Protein AF-A0A2H3CN77-F1 (afdb_monomer_lite)

Structure (mmCIF, N/CA/C/O backbone):
data_AF-A0A2H3CN77-F1
#
_entry.id   AF-A0A2H3CN77-F1
#
loop_
_atom_site.group_PDB
_atom_site.id
_atom_site.type_symbol
_atom_site.label_atom_id
_atom_site.label_alt_id
_atom_site.label_comp_id
_atom_site.label_asym_id
_atom_site.label_entity_id
_atom_site.label_seq_id
_atom_site.pdbx_PDB_ins_code
_atom_site.Cartn_x
_atom_site.Cartn_y
_atom_site.Cartn_z
_atom_site.occupancy
_atom_site.B_iso_or_equiv
_atom_site.auth_seq_id
_atom_site.auth_comp_id
_atom_site.auth_asym_id
_atom_site.auth_atom_id
_atom_site.pdbx_PDB_model_num
ATOM 1 N N . MET A 1 1 ? -12.488 -31.006 -15.885 1.00 30.25 1 MET A N 1
ATOM 2 C CA . MET A 1 1 ? -13.637 -30.814 -16.801 1.00 30.25 1 MET A CA 1
ATOM 3 C C . MET A 1 1 ? -14.492 -29.602 -16.421 1.00 30.25 1 MET A C 1
ATOM 5 O O . MET A 1 1 ? -14.769 -28.796 -17.295 1.00 30.25 1 MET A O 1
ATOM 9 N N . LEU A 1 2 ? -14.807 -29.398 -15.132 1.00 27.78 2 LEU A N 1
ATOM 10 C CA . LEU A 1 2 ? -15.511 -28.201 -14.625 1.00 27.78 2 LEU A CA 1
ATOM 11 C C . LEU A 1 2 ? -14.807 -26.864 -14.949 1.00 27.78 2 LEU A C 1
ATOM 13 O O . LEU A 1 2 ? -15.471 -25.920 -15.350 1.00 27.78 2 LEU A O 1
ATOM 17 N N . TYR A 1 3 ? -13.470 -26.810 -14.907 1.00 30.22 3 TYR A N 1
ATOM 18 C CA . TYR A 1 3 ? -12.690 -25.618 -15.289 1.00 30.22 3 TYR A CA 1
ATOM 19 C C . TYR A 1 3 ? -12.785 -25.233 -16.781 1.00 30.22 3 TYR A C 1
ATOM 21 O O . TYR A 1 3 ? -12.605 -24.068 -17.120 1.00 30.22 3 TYR A O 1
ATOM 29 N N . PHE A 1 4 ? -13.077 -26.186 -17.676 1.00 28.88 4 PHE A N 1
ATOM 30 C CA . PHE A 1 4 ? -13.097 -25.953 -19.129 1.00 28.88 4 PHE A CA 1
ATOM 31 C C . PHE A 1 4 ? -14.463 -25.445 -19.617 1.00 28.88 4 PHE A C 1
ATOM 33 O O . PHE A 1 4 ? -14.523 -24.573 -20.478 1.00 28.88 4 PHE A O 1
ATOM 40 N N . LEU A 1 5 ? -15.555 -25.914 -19.001 1.00 32.19 5 LEU A N 1
ATOM 41 C CA . LEU A 1 5 ? -16.904 -25.374 -19.228 1.00 32.19 5 LEU A CA 1
ATOM 42 C C . LEU A 1 5 ? -17.066 -23.959 -18.630 1.00 32.19 5 LEU A C 1
ATOM 44 O O . LEU A 1 5 ? -17.864 -23.168 -19.124 1.00 32.19 5 LEU A O 1
ATOM 48 N N . TRP A 1 6 ? -16.255 -23.609 -17.622 1.00 36.69 6 TRP A N 1
ATOM 49 C CA . TRP A 1 6 ? -16.256 -22.292 -16.969 1.00 36.69 6 TRP A CA 1
ATOM 50 C C . TRP A 1 6 ? -15.678 -21.174 -17.854 1.00 36.69 6 TRP A C 1
ATOM 52 O O . TRP A 1 6 ? -16.231 -20.078 -17.913 1.00 36.69 6 TRP A O 1
ATOM 62 N N . ALA A 1 7 ? -14.618 -21.465 -18.617 1.00 34.28 7 ALA A N 1
ATOM 63 C CA . ALA A 1 7 ? -14.040 -20.514 -19.570 1.00 34.28 7 ALA A CA 1
ATOM 64 C C . ALA A 1 7 ? -14.994 -20.202 -20.741 1.00 34.28 7 ALA A C 1
ATOM 66 O O . ALA A 1 7 ? -14.986 -19.094 -21.269 1.00 34.28 7 ALA A O 1
ATOM 67 N N . GLN A 1 8 ? -15.848 -21.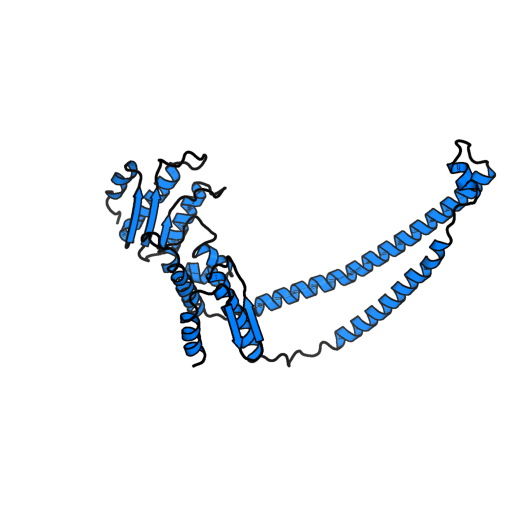157 -21.123 1.00 29.39 8 GLN A N 1
ATOM 68 C CA . GLN A 1 8 ? -16.763 -21.012 -22.257 1.00 29.39 8 GLN A CA 1
ATOM 69 C C . GLN A 1 8 ? -18.029 -20.207 -21.907 1.00 29.39 8 GLN A C 1
ATOM 71 O O . GLN A 1 8 ? -18.540 -19.485 -22.758 1.00 29.39 8 GLN A O 1
ATOM 76 N N . ALA A 1 9 ? -18.492 -20.256 -20.651 1.00 33.75 9 ALA A N 1
ATOM 77 C CA . ALA A 1 9 ? -19.644 -19.473 -20.191 1.00 33.75 9 ALA A CA 1
ATOM 78 C C . ALA A 1 9 ? -19.339 -17.962 -20.099 1.00 33.75 9 ALA A C 1
ATOM 80 O O . ALA A 1 9 ? -20.176 -17.144 -20.481 1.00 33.75 9 ALA A O 1
ATOM 81 N N . ILE A 1 10 ? -18.119 -17.588 -19.685 1.00 36.38 10 ILE A N 1
ATOM 82 C CA . ILE A 1 10 ? -17.679 -16.183 -19.572 1.00 36.38 10 ILE A CA 1
ATOM 83 C C . ILE A 1 10 ? -17.553 -15.504 -20.947 1.00 36.38 10 ILE A C 1
ATOM 85 O O . ILE A 1 10 ? -17.844 -14.318 -21.068 1.00 36.38 10 ILE A O 1
ATOM 89 N N . MET A 1 11 ? -17.215 -16.247 -22.007 1.00 34.25 11 MET A N 1
ATOM 90 C CA . MET A 1 11 ? -17.107 -15.694 -23.367 1.00 34.25 11 MET A CA 1
ATOM 91 C C . MET A 1 11 ? -18.457 -15.333 -24.016 1.00 34.25 11 MET A C 1
ATOM 93 O O . MET A 1 11 ? -18.464 -14.673 -25.051 1.00 34.25 11 MET A O 1
ATOM 97 N N . SER A 1 12 ? -19.594 -15.754 -23.444 1.00 32.03 12 SER A N 1
ATOM 98 C CA . SER A 1 12 ? -20.923 -15.583 -24.062 1.00 32.03 12 SER A CA 1
ATOM 99 C C . SER A 1 12 ? -21.754 -14.411 -23.521 1.00 32.03 12 SER A C 1
ATOM 101 O O . SER A 1 12 ? -22.795 -14.092 -24.087 1.00 32.03 12 SER A O 1
ATOM 103 N N . SER A 1 13 ? -21.302 -13.746 -22.453 1.00 35.72 13 SER A N 1
ATOM 104 C CA . SER A 1 13 ? -22.037 -12.657 -21.791 1.00 35.72 13 SER A CA 1
ATOM 105 C C . SER A 1 13 ? -21.434 -11.291 -22.123 1.00 35.72 13 SER A C 1
ATOM 107 O O . SER A 1 13 ? -20.991 -10.545 -21.249 1.00 35.72 13 SER A O 1
ATOM 109 N N . THR A 1 14 ? -21.411 -10.945 -23.403 1.00 40.53 14 THR A N 1
ATOM 110 C CA . THR A 1 14 ? -21.204 -9.567 -23.842 1.00 40.53 14 THR A CA 1
ATOM 111 C C . THR A 1 14 ? -22.538 -8.822 -23.728 1.00 40.53 14 THR A C 1
ATOM 113 O O . THR A 1 14 ? -23.548 -9.285 -24.244 1.00 40.53 14 THR A O 1
ATOM 116 N N . THR A 1 15 ? -22.537 -7.655 -23.070 1.00 37.28 15 THR A N 1
ATOM 117 C CA . THR A 1 15 ? -23.600 -6.613 -23.059 1.00 37.28 15 THR A CA 1
ATOM 118 C C . THR A 1 15 ? -24.676 -6.571 -21.958 1.00 37.28 15 THR A C 1
ATOM 120 O O . THR A 1 15 ? -25.652 -5.846 -22.124 1.00 37.28 15 THR A O 1
ATOM 123 N N . SER A 1 16 ? -24.509 -7.194 -20.784 1.00 35.53 16 SER A N 1
ATOM 124 C CA . SER A 1 16 ? -25.424 -6.919 -19.654 1.00 35.53 16 SER A CA 1
ATOM 125 C C . SER A 1 16 ? -24.706 -6.377 -18.418 1.00 35.53 16 SER A C 1
ATOM 127 O O . SER A 1 16 ? -23.763 -6.985 -17.924 1.00 35.53 16 SER A O 1
ATOM 129 N N . SER A 1 17 ? -25.207 -5.263 -17.873 1.00 37.53 17 SER A N 1
ATOM 130 C CA . SER A 1 17 ? -24.843 -4.656 -16.577 1.00 37.53 17 SER A CA 1
ATOM 131 C C . SER A 1 17 ? -25.278 -5.497 -15.361 1.00 37.53 17 SER A C 1
ATOM 133 O O . SER A 1 17 ? -25.399 -5.002 -14.236 1.00 37.53 17 SER A O 1
ATOM 135 N N . GLN A 1 18 ? -25.543 -6.783 -15.587 1.00 38.69 18 GLN A N 1
ATOM 136 C CA . GLN A 1 18 ? -26.092 -7.712 -14.620 1.00 38.69 18 GLN A CA 1
ATOM 137 C C . GLN A 1 18 ? -25.414 -9.073 -14.795 1.00 38.69 18 GLN A C 1
ATOM 139 O O . GLN A 1 18 ? -25.688 -9.807 -15.743 1.00 38.69 18 GLN A O 1
ATOM 144 N N . PHE A 1 19 ? -24.532 -9.424 -13.859 1.00 42.19 19 PHE A N 1
ATOM 145 C CA . PHE A 1 19 ? -23.904 -10.742 -13.838 1.00 42.19 19 PHE A CA 1
ATOM 146 C C . PHE A 1 19 ? -24.713 -11.666 -12.929 1.00 42.19 19 PHE A C 1
ATOM 148 O O . PHE A 1 19 ? -24.911 -11.377 -11.744 1.00 42.19 19 PHE A O 1
ATOM 155 N N . ARG A 1 20 ? -25.215 -12.767 -13.500 1.00 39.47 20 ARG A N 1
ATOM 156 C CA . ARG A 1 20 ? -25.999 -13.781 -12.790 1.00 39.47 20 ARG A CA 1
ATOM 157 C C . ARG A 1 20 ? -25.221 -15.091 -12.774 1.00 39.47 20 ARG A C 1
ATOM 159 O O . ARG A 1 20 ? -25.010 -15.695 -13.822 1.00 39.47 20 ARG A O 1
ATOM 166 N N . PHE A 1 21 ? -24.839 -15.545 -11.584 1.00 43.16 21 PHE A N 1
ATOM 167 C CA . PHE A 1 21 ? -24.167 -16.830 -11.394 1.00 43.16 21 PHE A CA 1
ATOM 168 C C . PHE A 1 21 ? -25.077 -17.767 -10.600 1.00 43.16 21 PHE A C 1
ATOM 170 O O . PHE A 1 21 ? -25.590 -17.387 -9.547 1.00 43.16 21 PHE A O 1
ATOM 177 N N . THR A 1 22 ? -25.295 -18.976 -11.120 1.00 35.53 22 THR A N 1
ATOM 178 C CA . THR A 1 22 ? -26.099 -20.016 -10.462 1.00 35.53 22 THR A CA 1
ATOM 179 C C . THR A 1 22 ? -25.285 -21.298 -10.355 1.00 35.53 22 THR A C 1
ATOM 181 O O . THR A 1 22 ? -24.862 -21.858 -11.364 1.00 35.53 22 THR A O 1
ATOM 184 N N . THR A 1 23 ? -25.063 -21.762 -9.126 1.00 33.06 23 THR A N 1
ATOM 185 C CA . THR A 1 23 ? -24.519 -23.097 -8.835 1.00 33.06 23 THR A CA 1
ATOM 186 C C . THR A 1 23 ? -25.155 -23.614 -7.548 1.00 33.06 23 THR A C 1
ATOM 188 O O . THR A 1 23 ? -25.146 -22.905 -6.545 1.00 33.06 23 THR A O 1
ATOM 191 N N . GLU A 1 24 ? -25.719 -24.825 -7.596 1.00 34.25 24 GLU A N 1
ATOM 192 C CA . GLU A 1 24 ? -26.198 -25.607 -6.437 1.00 34.25 24 GLU A CA 1
ATOM 193 C C . GLU A 1 24 ? -26.932 -24.793 -5.352 1.00 34.25 24 GLU A C 1
ATOM 195 O O . GLU A 1 24 ? -26.555 -24.773 -4.185 1.00 34.25 24 GLU A O 1
ATOM 200 N N . GLY A 1 25 ? -28.006 -24.100 -5.743 1.00 33.88 25 GLY A N 1
ATOM 201 C CA . GLY A 1 25 ? -28.918 -23.444 -4.796 1.00 33.88 25 GLY A CA 1
ATOM 202 C C . GLY A 1 25 ? -28.492 -22.059 -4.300 1.00 33.88 25 GLY A C 1
ATOM 203 O O . GLY A 1 25 ? -29.260 -21.440 -3.567 1.00 33.88 25 GLY A O 1
ATOM 204 N N . PHE A 1 26 ? -27.341 -21.532 -4.730 1.00 30.91 26 PHE A N 1
ATOM 205 C CA . PHE A 1 26 ? -26.941 -20.148 -4.463 1.00 30.91 26 PHE A CA 1
ATOM 206 C C . PHE A 1 26 ? -27.001 -19.295 -5.736 1.00 30.91 26 PHE A C 1
ATOM 208 O O . PHE A 1 26 ? -26.394 -19.617 -6.760 1.00 30.91 26 PHE A O 1
ATOM 215 N N . GLU A 1 27 ? -27.746 -18.190 -5.655 1.00 36.22 27 GLU A N 1
ATOM 216 C CA . GLU A 1 27 ? -27.842 -17.167 -6.697 1.00 36.22 27 GLU A CA 1
ATOM 217 C C . GLU A 1 27 ? -27.115 -15.905 -6.216 1.00 36.22 27 GLU A C 1
ATOM 219 O O . GLU A 1 27 ? -27.549 -15.251 -5.267 1.00 36.22 27 GLU A O 1
ATOM 224 N N . LEU A 1 28 ? -26.003 -15.557 -6.870 1.00 36.53 28 LEU A N 1
ATOM 225 C CA . LEU A 1 28 ? -25.300 -14.299 -6.621 1.00 36.53 28 LEU A CA 1
ATOM 226 C C . LEU A 1 28 ? -25.602 -13.335 -7.774 1.00 36.53 28 LEU A C 1
ATOM 228 O O . LEU A 1 28 ? -25.250 -13.607 -8.927 1.00 36.53 28 LEU A O 1
ATOM 232 N N . ARG A 1 29 ? -26.258 -12.211 -7.464 1.00 38.34 29 ARG A N 1
ATOM 233 C CA . ARG A 1 29 ? -26.454 -11.093 -8.398 1.00 38.34 29 ARG A CA 1
ATOM 234 C C . ARG A 1 29 ? -25.537 -9.949 -8.012 1.00 38.34 29 ARG A C 1
ATOM 236 O O . ARG A 1 29 ? -25.673 -9.394 -6.925 1.00 38.34 29 ARG A O 1
ATOM 243 N N . ILE A 1 30 ? -24.646 -9.577 -8.922 1.00 39.62 30 ILE A N 1
ATOM 244 C CA . ILE A 1 30 ? -23.809 -8.387 -8.773 1.00 39.62 30 ILE A CA 1
ATOM 245 C C . ILE A 1 30 ? -24.327 -7.346 -9.765 1.00 39.62 30 ILE A C 1
ATOM 247 O O . ILE A 1 30 ? -24.301 -7.561 -10.977 1.00 39.62 30 ILE A O 1
ATOM 251 N N . HIS A 1 31 ? -24.834 -6.238 -9.229 1.00 36.03 31 HIS A N 1
ATOM 252 C CA . HIS A 1 31 ? -25.204 -5.050 -9.989 1.00 36.03 31 HIS A CA 1
ATOM 253 C C . HIS A 1 31 ? -24.069 -4.043 -9.886 1.00 36.03 31 HIS A C 1
ATOM 255 O O . HIS A 1 31 ? -23.713 -3.641 -8.780 1.00 36.03 31 HIS A O 1
ATOM 261 N N . SER A 1 32 ? -23.516 -3.617 -11.017 1.00 37.47 32 SER A N 1
ATOM 262 C CA . SER A 1 32 ? -22.584 -2.498 -11.016 1.00 37.47 32 SER A CA 1
ATOM 263 C C . SER A 1 32 ? -22.746 -1.632 -12.254 1.00 37.47 32 SER A C 1
ATOM 265 O O . SER A 1 32 ? -22.761 -2.130 -13.375 1.00 37.47 32 SER A O 1
ATOM 267 N N . HIS A 1 33 ? -22.847 -0.324 -12.021 1.00 35.41 33 HIS A N 1
ATOM 268 C CA . HIS A 1 33 ? -22.806 0.705 -13.056 1.00 35.41 33 HIS A CA 1
ATOM 269 C C . HIS A 1 33 ? -21.378 1.214 -13.330 1.00 35.41 33 HIS A C 1
ATOM 271 O O . HIS A 1 33 ? -21.201 2.019 -14.239 1.00 35.41 33 HIS A O 1
ATOM 277 N N . GLN A 1 34 ? -20.370 0.769 -12.562 1.00 37.28 34 GLN A N 1
ATOM 278 C CA . GLN A 1 34 ? -18.999 1.294 -12.631 1.00 37.28 34 GLN A CA 1
ATOM 279 C C . GLN A 1 34 ? -17.997 0.427 -11.839 1.00 37.28 34 GLN A C 1
ATOM 281 O O . GLN A 1 34 ? -17.247 0.918 -11.002 1.00 37.28 34 GLN A O 1
ATOM 286 N N . CYS A 1 35 ? -18.003 -0.894 -12.040 1.00 36.94 35 CYS A N 1
ATOM 287 C CA . CYS A 1 35 ? -16.984 -1.765 -11.454 1.00 36.94 35 CYS A CA 1
ATOM 288 C C . CYS A 1 35 ? -15.977 -2.149 -12.522 1.00 36.94 35 CYS A C 1
ATOM 290 O O . CYS A 1 35 ? -16.318 -2.770 -13.526 1.00 36.94 35 CYS A O 1
ATOM 292 N N . ASP A 1 36 ? -14.734 -1.799 -12.230 1.00 44.53 36 ASP A N 1
ATOM 293 C CA . ASP A 1 36 ? -13.541 -2.306 -12.872 1.00 44.53 36 ASP A CA 1
ATOM 294 C C . ASP A 1 36 ? -13.606 -3.845 -12.922 1.00 44.53 36 ASP A C 1
ATOM 296 O O . ASP A 1 36 ? -13.714 -4.518 -11.886 1.00 44.53 36 ASP A O 1
ATOM 300 N N . LEU A 1 37 ? -13.613 -4.407 -14.135 1.00 43.81 37 LEU A N 1
ATOM 301 C CA . LEU A 1 37 ? -13.737 -5.848 -14.403 1.00 43.81 37 LEU A CA 1
ATOM 302 C C . LEU A 1 37 ? -12.699 -6.665 -13.617 1.00 43.81 37 LEU A C 1
ATOM 304 O O . LEU A 1 37 ? -12.966 -7.802 -13.221 1.00 43.81 37 LEU A O 1
ATOM 308 N N . THR A 1 38 ? -11.559 -6.049 -13.311 1.00 41.72 38 THR A N 1
ATOM 309 C CA . THR A 1 38 ? -10.471 -6.582 -12.489 1.00 41.72 38 THR A CA 1
ATOM 310 C C . THR A 1 38 ? -10.915 -6.886 -11.057 1.00 41.72 38 THR A C 1
ATOM 312 O O . THR A 1 38 ? -10.607 -7.951 -10.515 1.00 41.72 38 THR A O 1
ATOM 315 N N . TYR A 1 39 ? -11.700 -5.992 -10.449 1.00 42.06 39 TYR A N 1
ATOM 316 C CA . TYR A 1 39 ? -12.209 -6.163 -9.089 1.00 42.06 39 TYR A CA 1
ATOM 317 C C . TYR A 1 39 ? -13.286 -7.248 -9.046 1.00 42.06 39 TYR A C 1
ATOM 319 O O . TYR A 1 39 ? -13.265 -8.108 -8.167 1.00 42.06 39 TYR A O 1
ATOM 327 N N . CYS A 1 40 ? -14.179 -7.276 -10.042 1.00 45.44 40 CYS A N 1
ATOM 328 C CA . CYS A 1 40 ? -15.177 -8.337 -10.176 1.00 45.44 40 CYS A CA 1
ATOM 329 C C . CYS A 1 40 ? -14.524 -9.709 -10.384 1.00 45.44 40 CYS A C 1
ATOM 331 O O . CYS A 1 40 ? -14.961 -10.686 -9.774 1.00 45.44 40 CYS A O 1
ATOM 333 N N . PHE A 1 41 ? -13.455 -9.792 -11.178 1.00 47.22 41 PHE A N 1
ATOM 334 C CA . PHE A 1 41 ? -12.712 -11.032 -11.400 1.00 47.22 41 PHE A CA 1
ATOM 335 C C . PHE A 1 41 ? -12.011 -11.517 -10.123 1.00 47.22 41 PHE A C 1
ATOM 337 O O . PHE A 1 41 ? -12.178 -12.673 -9.735 1.00 47.22 41 PHE A O 1
ATOM 344 N N . LEU A 1 42 ? -11.309 -10.630 -9.408 1.00 45.44 42 LEU A N 1
ATOM 345 C CA . LEU A 1 42 ? -10.650 -10.962 -8.140 1.00 45.44 42 LEU A CA 1
ATOM 346 C C . LEU A 1 42 ? -11.652 -11.391 -7.062 1.00 45.44 42 LEU A C 1
ATOM 348 O O . LEU A 1 42 ? -11.431 -12.402 -6.394 1.00 45.44 42 LEU A O 1
ATOM 352 N N . LEU A 1 43 ? -12.781 -10.687 -6.932 1.00 46.69 43 LEU A N 1
ATOM 353 C CA . LEU A 1 43 ? -13.835 -11.042 -5.978 1.00 46.69 43 LEU A CA 1
ATOM 354 C C . LEU A 1 43 ? -14.459 -12.405 -6.317 1.00 46.69 43 LEU A C 1
ATOM 356 O O . LEU A 1 43 ? -14.687 -13.222 -5.427 1.00 46.69 43 LEU A O 1
ATOM 360 N N . SER A 1 44 ? -14.667 -12.682 -7.607 1.00 49.41 44 SER A N 1
ATOM 361 C CA . SER A 1 44 ? -15.189 -13.966 -8.090 1.00 49.41 44 SER A CA 1
ATOM 362 C C . SER A 1 44 ? -14.213 -15.111 -7.809 1.00 49.41 44 SER A C 1
ATOM 364 O O . SER A 1 44 ? -14.616 -16.148 -7.281 1.00 49.41 44 SER A O 1
ATOM 366 N N . CYS A 1 45 ? -12.919 -14.914 -8.078 1.00 47.38 45 CYS A N 1
ATOM 367 C CA . CYS A 1 45 ? -11.867 -15.882 -7.764 1.00 47.38 45 CYS A CA 1
ATOM 368 C C . CYS A 1 45 ? -11.764 -16.154 -6.254 1.00 47.38 45 CYS A C 1
ATOM 370 O O . CYS A 1 45 ? -11.637 -17.309 -5.846 1.00 47.38 45 CYS A O 1
ATOM 372 N N . LEU A 1 46 ? -11.864 -15.116 -5.417 1.00 47.25 46 LEU A N 1
ATOM 373 C CA . LEU A 1 46 ? -11.818 -15.236 -3.956 1.00 47.25 46 LEU A CA 1
ATOM 374 C C . LEU A 1 46 ? -13.051 -15.956 -3.386 1.00 47.25 46 LEU A C 1
ATOM 376 O O . LEU A 1 46 ? -12.916 -16.788 -2.487 1.00 47.25 46 LEU A O 1
ATOM 380 N N . LEU A 1 47 ? -14.244 -15.699 -3.930 1.00 48.41 47 LEU A N 1
ATOM 381 C CA . LEU A 1 47 ? -15.483 -16.379 -3.530 1.00 48.41 47 LEU A CA 1
ATOM 382 C C . LEU A 1 47 ? -15.498 -17.859 -3.952 1.00 48.41 47 LEU A C 1
ATOM 384 O O . LEU A 1 47 ? -15.965 -18.714 -3.194 1.00 48.41 47 LEU A O 1
ATOM 388 N N . LEU A 1 48 ? -14.922 -18.187 -5.111 1.00 47.59 48 LEU A N 1
ATOM 389 C CA . LEU A 1 48 ? -14.735 -19.571 -5.563 1.00 47.59 48 LEU A CA 1
ATOM 390 C C . LEU A 1 48 ? -13.710 -20.337 -4.721 1.00 47.59 48 LEU A C 1
ATOM 392 O O . LEU A 1 48 ? -13.937 -21.501 -4.392 1.00 47.59 48 LEU A O 1
ATOM 396 N N . LEU A 1 49 ? -12.621 -19.683 -4.307 1.00 48.75 49 LEU A N 1
ATOM 397 C CA . LEU A 1 49 ? -11.648 -20.255 -3.367 1.00 48.75 49 LEU A CA 1
ATOM 398 C C . LEU A 1 49 ? -12.272 -20.512 -1.986 1.00 48.75 49 LEU A C 1
ATOM 400 O O . LEU A 1 49 ? -11.993 -21.532 -1.360 1.00 48.75 49 LEU A O 1
ATOM 404 N N . ARG A 1 50 ? -13.162 -19.624 -1.525 1.00 42.47 50 ARG A N 1
ATOM 405 C CA . ARG A 1 50 ? -13.877 -19.779 -0.248 1.00 42.47 50 ARG A CA 1
ATOM 406 C C . ARG A 1 50 ? -14.878 -20.940 -0.269 1.00 42.47 50 ARG A C 1
ATOM 408 O O . ARG A 1 50 ? -14.971 -21.682 0.706 1.00 42.47 50 ARG A O 1
ATOM 415 N N . THR A 1 51 ? -15.607 -21.117 -1.369 1.00 43.50 51 THR A N 1
ATOM 416 C CA . THR A 1 51 ? -16.609 -22.191 -1.518 1.00 43.50 51 THR A CA 1
ATOM 417 C C . THR A 1 51 ? -15.964 -23.562 -1.718 1.00 43.50 51 THR A C 1
ATOM 419 O O . THR A 1 51 ? -16.347 -24.512 -1.041 1.00 43.50 51 THR A O 1
ATOM 422 N N . THR A 1 52 ? -14.908 -23.665 -2.531 1.00 46.03 52 THR A N 1
ATOM 423 C CA . THR A 1 52 ? -14.129 -24.916 -2.650 1.00 46.03 52 THR A CA 1
ATOM 424 C C . THR A 1 52 ? -13.453 -25.318 -1.337 1.00 46.03 52 THR A C 1
ATOM 426 O O . THR A 1 52 ? -13.385 -26.509 -1.033 1.00 46.03 52 THR A O 1
ATOM 429 N N . TYR A 1 53 ? -13.020 -24.357 -0.514 1.00 42.16 53 TYR A N 1
ATOM 430 C CA . TYR A 1 53 ? -12.468 -24.642 0.813 1.00 42.16 53 TYR A CA 1
ATOM 431 C C . TYR A 1 53 ? -13.514 -25.214 1.785 1.00 42.16 53 TYR A C 1
ATOM 433 O O . TYR A 1 53 ? -13.231 -26.196 2.470 1.00 42.16 53 TYR A O 1
ATOM 441 N N . HIS A 1 54 ? -14.736 -24.668 1.794 1.00 40.69 54 HIS A N 1
ATOM 442 C CA . HIS A 1 54 ? -15.844 -25.200 2.601 1.00 40.69 54 HIS A CA 1
ATOM 443 C C . HIS A 1 54 ? -16.296 -26.603 2.164 1.00 40.69 54 HIS A C 1
ATOM 445 O O . HIS A 1 54 ? -16.712 -27.393 3.008 1.00 40.69 54 HIS A O 1
ATOM 451 N N . CYS A 1 55 ? -16.185 -26.938 0.874 1.00 42.69 55 CYS A N 1
ATOM 452 C CA . CYS A 1 55 ? -16.493 -28.280 0.370 1.00 42.69 55 CYS A CA 1
ATOM 453 C C . CYS A 1 55 ? -15.400 -29.318 0.685 1.00 42.69 55 CYS A C 1
ATOM 455 O O . CYS A 1 55 ? -15.708 -30.502 0.797 1.00 42.69 55 CYS A O 1
ATOM 457 N N . LEU A 1 56 ? -14.136 -28.899 0.826 1.00 38.47 56 LEU A N 1
ATOM 458 C CA . LEU A 1 56 ? -13.005 -29.797 1.105 1.00 38.47 56 LEU A CA 1
ATOM 459 C C . LEU A 1 56 ? -12.730 -29.993 2.606 1.00 38.47 56 LEU A C 1
ATOM 461 O O . LEU A 1 56 ? -12.110 -30.987 2.978 1.00 38.47 56 LEU A O 1
ATOM 465 N N . PHE A 1 57 ? -13.206 -29.087 3.467 1.00 38.97 57 PHE A N 1
ATOM 466 C CA . PHE A 1 57 ? -13.045 -29.159 4.922 1.00 38.97 57 PHE A CA 1
ATOM 467 C C . PHE A 1 57 ? -14.371 -28.832 5.638 1.00 38.97 57 PHE A C 1
ATOM 469 O O . PHE A 1 57 ? -14.622 -27.668 5.962 1.00 38.97 57 PHE A O 1
ATOM 476 N N . PRO A 1 58 ? -15.243 -29.828 5.894 1.00 37.88 58 PRO A N 1
ATOM 477 C CA . PRO A 1 58 ? -16.460 -29.613 6.670 1.00 37.88 58 PRO A CA 1
ATOM 478 C C . PRO A 1 58 ? -16.128 -29.229 8.128 1.00 37.88 58 PRO A C 1
ATOM 480 O O . PRO A 1 58 ? -15.124 -29.693 8.676 1.00 37.88 58 PRO A O 1
ATOM 483 N N . PRO A 1 59 ? -16.968 -28.411 8.791 1.00 38.59 59 PRO A N 1
ATOM 484 C CA . PRO A 1 59 ? -16.724 -27.869 10.129 1.00 38.59 59 PRO A CA 1
ATOM 485 C C . PRO A 1 59 ? -17.014 -28.902 11.234 1.00 38.59 59 PRO A C 1
ATOM 487 O O . PRO A 1 59 ? -17.751 -28.639 12.179 1.00 38.59 59 PRO A O 1
ATOM 490 N N . SER A 1 60 ? -16.453 -30.103 11.122 1.00 39.03 60 SER A N 1
ATOM 491 C CA . SER A 1 60 ? -16.591 -31.171 12.111 1.00 39.03 60 SER A CA 1
ATOM 492 C C . SER A 1 60 ? -15.211 -31.612 12.581 1.00 39.03 60 SER A C 1
ATOM 494 O O . SER A 1 60 ? -14.740 -32.667 12.176 1.00 39.03 60 SER A O 1
ATOM 496 N N . ASN A 1 61 ? -14.529 -30.759 13.352 1.00 39.91 61 ASN A N 1
ATOM 497 C CA . ASN A 1 61 ? -13.495 -31.133 14.330 1.00 39.91 61 ASN A CA 1
ATOM 498 C C . ASN A 1 61 ? -12.938 -29.867 15.004 1.00 39.91 61 ASN A C 1
ATOM 500 O O . ASN A 1 61 ? -11.798 -29.469 14.776 1.00 39.91 61 ASN A O 1
ATOM 504 N N . TYR A 1 62 ? -13.744 -29.232 15.856 1.00 40.31 62 TYR A N 1
ATOM 505 C CA . TYR A 1 62 ? -13.220 -28.341 16.893 1.00 40.31 62 TYR A CA 1
ATOM 506 C C . TYR A 1 62 ? -13.197 -29.119 18.217 1.00 40.31 62 TYR A C 1
ATOM 508 O O . TYR A 1 62 ? -14.256 -29.571 18.658 1.00 40.31 62 TYR A O 1
ATOM 516 N N . PRO A 1 63 ? -12.033 -29.318 18.859 1.00 35.03 63 PRO A N 1
ATOM 517 C CA . PRO A 1 63 ? -11.977 -29.974 20.154 1.00 35.03 63 PRO A CA 1
ATOM 518 C C . PRO A 1 63 ? -12.467 -29.031 21.269 1.00 35.03 63 PRO A C 1
ATOM 520 O O . PRO A 1 63 ? -11.941 -27.941 21.467 1.00 35.03 63 PRO A O 1
ATOM 523 N N . SER A 1 64 ? -13.477 -29.494 22.006 1.00 41.06 64 SER A N 1
ATOM 524 C CA . SER A 1 64 ? -13.688 -29.304 23.451 1.00 41.06 64 SER A CA 1
ATOM 525 C C . SER A 1 64 ? -13.476 -27.905 24.072 1.00 41.06 64 SER A C 1
ATOM 527 O O . SER A 1 64 ? -12.744 -27.775 25.051 1.00 41.06 64 SER A O 1
ATOM 529 N N . ILE A 1 65 ? -14.214 -26.876 23.635 1.00 41.22 65 ILE A N 1
ATOM 530 C CA . ILE A 1 65 ? -14.382 -25.601 24.383 1.00 41.22 65 ILE A CA 1
ATOM 531 C C . ILE A 1 65 ? -15.536 -25.724 25.407 1.00 41.22 65 ILE A C 1
ATOM 533 O O . ILE A 1 65 ? -16.406 -24.867 25.517 1.00 41.22 65 ILE A O 1
ATOM 537 N N . LEU A 1 66 ? -15.605 -26.832 26.150 1.00 37.50 66 LEU A N 1
ATOM 538 C CA . LEU A 1 66 ? -16.698 -27.077 27.111 1.00 37.50 66 LEU A CA 1
ATOM 539 C C . LEU A 1 66 ? -16.383 -26.561 28.524 1.00 37.50 66 LEU A C 1
ATOM 541 O O . LEU A 1 66 ? -17.295 -26.199 29.261 1.00 37.50 66 LEU A O 1
ATOM 545 N N . SER A 1 67 ? -15.102 -26.437 28.884 1.00 40.84 67 SER A N 1
ATOM 546 C CA . SER A 1 67 ? -14.688 -25.946 30.209 1.00 40.84 67 SER A CA 1
ATOM 547 C C . SER A 1 67 ? -14.798 -24.418 30.347 1.00 40.84 67 SER A C 1
ATOM 549 O O . SER A 1 67 ? -15.221 -23.922 31.389 1.00 40.84 67 SER A O 1
ATOM 551 N N . GLY A 1 68 ? -14.491 -23.659 29.287 1.00 42.09 68 GLY A N 1
ATOM 552 C CA . GLY A 1 68 ? -14.608 -22.195 29.298 1.00 42.09 68 GLY A CA 1
ATOM 553 C C . GLY A 1 68 ? -16.060 -21.704 29.286 1.00 42.09 68 GLY A C 1
ATOM 554 O O . GLY A 1 68 ? -16.391 -20.740 29.970 1.00 42.09 68 GLY A O 1
ATOM 555 N N . ALA A 1 69 ? -16.946 -22.404 28.571 1.00 46.94 69 ALA A N 1
ATOM 556 C CA . ALA A 1 69 ? -18.353 -22.026 28.437 1.00 46.94 69 ALA A CA 1
ATOM 557 C C . ALA A 1 69 ? -19.121 -22.081 29.771 1.00 46.94 69 ALA A C 1
ATOM 559 O O . ALA A 1 69 ? -19.927 -21.194 30.052 1.00 46.94 69 ALA A O 1
ATOM 560 N N . GLN A 1 70 ? -18.846 -23.074 30.626 1.00 43.88 70 GLN A N 1
ATOM 561 C CA . GLN A 1 70 ? -19.486 -23.182 31.945 1.00 43.88 70 GLN A CA 1
ATOM 562 C C . GLN A 1 70 ? -19.097 -22.023 32.875 1.00 43.88 70 GLN A C 1
ATOM 564 O O . GLN A 1 70 ? -19.969 -21.429 33.506 1.00 43.88 70 GLN A O 1
ATOM 569 N N . ASN A 1 71 ? -17.819 -21.634 32.889 1.00 47.34 71 ASN A N 1
ATOM 570 C CA . ASN A 1 71 ? -17.337 -20.516 33.706 1.00 47.34 71 ASN A CA 1
ATOM 571 C C . ASN A 1 71 ? -17.891 -19.165 33.227 1.00 47.34 71 ASN A C 1
ATOM 573 O O . ASN A 1 71 ? -18.276 -18.338 34.050 1.00 47.34 71 ASN A O 1
ATOM 577 N N . VAL A 1 72 ? -18.004 -18.961 31.909 1.00 54.84 72 VAL A N 1
ATOM 578 C CA . VAL A 1 72 ? -18.621 -17.752 31.332 1.00 54.84 72 VAL A CA 1
ATOM 579 C C . VAL A 1 72 ? -20.116 -17.679 31.661 1.00 54.84 72 VAL A C 1
ATOM 581 O O . VAL A 1 72 ? -20.620 -16.607 31.981 1.00 54.84 72 VAL A O 1
ATOM 584 N N . THR A 1 73 ? -20.820 -18.814 31.649 1.00 52.25 73 THR A N 1
ATOM 585 C CA . THR A 1 73 ? -22.263 -18.869 31.948 1.00 52.25 73 THR A CA 1
ATOM 586 C C . THR A 1 73 ? -22.551 -18.562 33.422 1.00 52.25 73 THR A C 1
ATOM 588 O O . THR A 1 73 ? -23.479 -17.815 33.726 1.00 52.25 73 THR A O 1
ATOM 591 N N . ILE A 1 74 ? -21.732 -19.085 34.343 1.00 53.69 74 ILE A N 1
ATOM 592 C CA . ILE A 1 74 ? -21.842 -18.793 35.782 1.00 53.69 74 ILE A CA 1
ATOM 593 C C . ILE A 1 74 ? -21.526 -17.317 36.055 1.00 53.69 74 ILE A C 1
ATOM 595 O O . ILE A 1 74 ? -22.278 -16.656 36.769 1.00 53.69 74 ILE A O 1
ATOM 599 N N . LEU A 1 75 ? -20.463 -16.776 35.451 1.00 56.91 75 LEU A N 1
ATOM 600 C CA . LEU A 1 75 ? -20.098 -15.366 35.603 1.00 56.91 75 LEU A CA 1
ATOM 601 C C . LEU A 1 75 ? -21.192 -14.435 35.051 1.00 56.91 75 LEU A C 1
ATOM 603 O O . LEU A 1 75 ? -21.552 -13.461 35.706 1.00 56.91 75 LEU A O 1
ATOM 607 N N . ALA A 1 76 ? -21.774 -14.767 33.894 1.00 60.06 76 ALA A N 1
ATOM 608 C CA . ALA A 1 76 ? -22.877 -14.013 33.300 1.00 60.06 76 ALA A CA 1
ATOM 609 C C . ALA A 1 76 ? -24.137 -14.032 34.181 1.00 60.06 76 ALA A C 1
ATOM 611 O O . ALA A 1 76 ? -24.803 -13.008 34.326 1.00 60.06 76 ALA A O 1
ATOM 612 N N . PHE A 1 77 ? -24.447 -15.170 34.808 1.00 62.78 77 PHE A N 1
ATOM 613 C CA . PHE A 1 77 ? -25.563 -15.280 35.747 1.00 62.78 77 PHE A CA 1
ATOM 614 C C . PHE A 1 77 ? -25.340 -14.424 37.003 1.00 62.78 77 PHE A C 1
ATOM 616 O O . PHE A 1 77 ? -26.229 -13.668 37.396 1.00 62.78 77 PHE A O 1
ATOM 623 N N . VAL A 1 78 ? -24.136 -14.470 37.584 1.00 62.72 78 VAL A N 1
ATOM 624 C CA . VAL A 1 78 ? -23.761 -13.635 38.740 1.00 62.72 78 VAL A CA 1
ATOM 625 C C . VAL A 1 78 ? -23.800 -12.145 38.385 1.00 62.72 78 VAL A C 1
ATOM 627 O O . VAL A 1 78 ? -24.328 -11.356 39.162 1.00 62.72 78 VAL A O 1
ATOM 630 N N . MET A 1 79 ? -23.325 -11.759 37.196 1.00 67.06 79 MET A N 1
ATOM 631 C CA . MET A 1 79 ? -23.400 -10.376 36.704 1.00 67.06 79 MET A CA 1
ATOM 632 C C . MET A 1 79 ? -24.840 -9.898 36.468 1.00 67.06 79 MET A C 1
ATOM 634 O O . MET A 1 79 ? -25.153 -8.736 36.712 1.00 67.06 79 MET A O 1
ATOM 638 N N . GLN A 1 80 ? -25.739 -10.770 36.004 1.00 67.88 80 GLN A N 1
ATOM 639 C CA . GLN A 1 80 ? -27.154 -10.417 35.859 1.00 67.88 80 GLN A CA 1
ATOM 640 C C . GLN A 1 80 ? -27.849 -10.216 37.208 1.00 67.88 80 GLN A C 1
ATOM 642 O O . GLN A 1 80 ? -28.703 -9.336 37.321 1.00 67.88 80 GLN A O 1
ATOM 647 N N . LEU A 1 81 ? -27.504 -11.023 38.214 1.00 69.12 81 LEU A N 1
ATOM 648 C CA . LEU A 1 81 ? -28.004 -10.866 39.580 1.00 69.12 81 LEU A CA 1
ATOM 649 C C . LEU A 1 81 ? -27.543 -9.538 40.187 1.00 69.12 81 LEU A C 1
ATOM 651 O O . LEU A 1 81 ? -28.388 -8.761 40.622 1.00 69.12 81 LEU A O 1
ATOM 655 N N . THR A 1 82 ? -26.250 -9.220 40.106 1.00 70.88 82 THR A N 1
ATOM 656 C CA . THR A 1 82 ? -25.716 -7.955 40.636 1.00 70.88 82 THR A CA 1
ATOM 657 C C . THR A 1 82 ? -26.249 -6.729 39.897 1.00 70.88 82 THR A C 1
ATOM 659 O O . THR A 1 82 ? -26.554 -5.722 40.530 1.00 70.88 82 THR A O 1
ATOM 662 N N . LEU A 1 83 ? -26.448 -6.798 38.576 1.00 74.19 83 LEU A N 1
ATOM 663 C CA . LEU A 1 83 ? -27.066 -5.698 37.826 1.00 74.19 83 LEU A CA 1
ATOM 664 C C . LEU A 1 83 ? -28.518 -5.457 38.266 1.00 74.19 83 LEU A C 1
ATOM 666 O O . LEU A 1 83 ? -28.930 -4.312 38.441 1.00 74.19 83 LEU A O 1
ATOM 670 N N . LYS A 1 84 ? -29.296 -6.528 38.467 1.00 79.31 84 LYS A N 1
ATOM 671 C CA . LYS A 1 84 ? -30.673 -6.422 38.973 1.00 79.31 84 LYS A CA 1
ATOM 672 C C . LYS A 1 84 ? -30.718 -5.858 40.390 1.00 79.31 84 LYS A C 1
ATOM 674 O O . LYS A 1 84 ? -31.600 -5.056 40.678 1.00 79.31 84 LYS A O 1
ATOM 679 N N . GLU A 1 85 ? -29.777 -6.244 41.246 1.00 81.25 85 GLU A N 1
ATOM 680 C CA . GLU A 1 85 ? -29.647 -5.709 42.604 1.00 81.25 85 GLU A CA 1
ATOM 681 C C . GLU A 1 85 ? -29.318 -4.212 42.598 1.00 81.25 85 GLU A C 1
ATOM 683 O O . GLU A 1 85 ? -29.963 -3.456 43.319 1.00 81.25 85 GLU A O 1
ATOM 688 N N . ILE A 1 86 ? -28.387 -3.763 41.744 1.00 76.88 86 ILE A N 1
ATOM 689 C CA . ILE A 1 86 ? -28.058 -2.335 41.587 1.00 76.88 86 ILE A CA 1
ATOM 690 C C . ILE A 1 86 ? -29.272 -1.549 41.077 1.00 76.88 86 ILE A C 1
ATOM 692 O O . ILE A 1 86 ? -29.557 -0.470 41.585 1.00 76.88 86 ILE A O 1
ATOM 696 N N . LEU A 1 87 ? -30.014 -2.080 40.102 1.00 78.56 87 LEU A N 1
ATOM 697 C CA . LEU A 1 87 ? -31.213 -1.411 39.586 1.00 78.56 87 LEU A CA 1
ATOM 698 C C . LEU A 1 87 ? -32.305 -1.296 40.660 1.00 78.56 87 LEU A C 1
ATOM 700 O O . LEU A 1 87 ? -32.809 -0.201 40.890 1.00 78.56 87 LEU A O 1
ATOM 704 N N . ALA A 1 88 ? -32.605 -2.386 41.373 1.00 83.56 88 ALA A N 1
ATOM 705 C CA . ALA A 1 88 ? -33.596 -2.390 42.453 1.00 83.56 88 ALA A CA 1
ATOM 706 C C . ALA A 1 88 ? -33.197 -1.472 43.624 1.00 83.56 88 ALA A C 1
ATOM 708 O O . ALA A 1 88 ? -34.043 -0.816 44.234 1.00 83.56 88 ALA A O 1
ATOM 709 N N . LYS A 1 89 ? -31.894 -1.377 43.918 1.00 81.50 89 LYS A N 1
ATOM 710 C CA . LYS A 1 89 ? -31.337 -0.463 44.923 1.00 81.50 89 LYS A CA 1
ATOM 711 C C . LYS A 1 89 ? -31.639 1.006 44.616 1.00 81.50 89 LYS A C 1
ATOM 713 O O . LYS A 1 89 ? -31.637 1.798 45.548 1.00 81.50 89 LYS A O 1
ATOM 718 N N . HIS A 1 90 ? -31.926 1.372 43.367 1.00 80.69 90 HIS A N 1
ATOM 719 C CA . HIS A 1 90 ? -32.135 2.759 42.931 1.00 80.69 90 HIS A CA 1
ATOM 720 C C . HIS A 1 90 ? -33.603 3.130 42.659 1.00 80.69 90 HIS A C 1
ATOM 722 O O . HIS A 1 90 ? -33.891 4.283 42.338 1.00 80.69 90 HIS A O 1
ATOM 728 N N . ASP A 1 91 ? -34.556 2.216 42.869 1.00 81.69 91 ASP A N 1
ATOM 729 C CA . ASP A 1 91 ? -35.994 2.473 42.649 1.00 81.69 91 ASP A CA 1
ATOM 730 C C . ASP A 1 91 ? -36.538 3.639 43.501 1.00 81.69 91 ASP A C 1
ATOM 732 O O . ASP A 1 91 ? -37.445 4.374 43.092 1.00 81.69 91 ASP A O 1
ATOM 736 N N . TRP A 1 92 ? -35.945 3.867 44.677 1.00 81.31 92 TRP A N 1
ATOM 737 C CA . TRP A 1 92 ? -36.319 4.946 45.594 1.00 81.31 92 TRP A CA 1
ATOM 738 C C . TRP A 1 92 ? -36.002 6.349 45.057 1.00 81.31 92 TRP A C 1
ATOM 740 O O . TRP A 1 92 ? -36.528 7.320 45.597 1.00 81.31 92 TRP A O 1
ATOM 750 N N . ILE A 1 93 ? -35.208 6.504 43.991 1.00 77.81 93 ILE A N 1
ATOM 751 C CA . ILE A 1 93 ? -34.886 7.826 43.418 1.00 77.81 93 ILE A CA 1
ATOM 752 C C . ILE A 1 93 ? -36.154 8.557 42.965 1.00 77.81 93 ILE A C 1
ATOM 754 O O . ILE A 1 93 ? -36.258 9.774 43.119 1.00 77.81 93 ILE A O 1
ATOM 758 N N . SER A 1 94 ? -37.162 7.813 42.501 1.00 78.00 94 SER A N 1
ATOM 759 C CA . SER A 1 94 ? -38.467 8.366 42.110 1.00 78.00 94 SER A CA 1
ATOM 760 C C . SER A 1 94 ? -39.215 9.042 43.269 1.00 78.00 94 SER A C 1
ATOM 762 O O . SER A 1 94 ? -40.192 9.750 43.042 1.00 78.00 94 SER A O 1
ATOM 764 N N . THR A 1 95 ? -38.769 8.839 44.514 1.00 81.50 95 THR A N 1
ATOM 765 C CA . THR A 1 95 ? -39.352 9.454 45.715 1.00 81.50 95 THR A CA 1
ATOM 766 C C . THR A 1 95 ? -38.773 10.834 46.043 1.00 81.50 95 THR A C 1
ATOM 768 O O . THR A 1 95 ? -39.313 11.524 46.909 1.00 81.50 95 THR A O 1
ATOM 771 N N . PHE A 1 96 ? -37.710 11.283 45.359 1.00 79.06 96 PHE A N 1
ATOM 772 C CA . PHE A 1 96 ? -37.205 12.646 45.535 1.00 79.06 96 PHE A CA 1
ATOM 773 C C . PHE A 1 96 ? -38.182 13.667 44.951 1.00 79.06 96 PHE A C 1
ATOM 775 O O . PHE A 1 96 ? -38.333 13.801 43.740 1.00 79.06 96 PHE A O 1
ATOM 782 N N . THR A 1 97 ? -38.794 14.454 45.831 1.00 78.31 97 THR A N 1
ATOM 783 C CA . THR A 1 97 ? -39.647 15.586 45.465 1.00 78.31 97 THR A CA 1
ATOM 784 C C . THR A 1 97 ? -39.131 16.870 46.098 1.00 78.31 97 THR A C 1
ATOM 786 O O . THR A 1 97 ? -38.597 16.858 47.211 1.00 78.31 97 THR A O 1
ATOM 789 N N . HIS A 1 98 ? -39.322 18.002 45.420 1.00 78.25 98 HIS A N 1
ATOM 790 C CA . HIS A 1 98 ? -39.053 19.302 46.028 1.00 78.25 98 HIS A CA 1
ATOM 791 C C . HIS A 1 98 ? -39.916 19.495 47.284 1.00 78.25 98 HIS A C 1
ATOM 793 O O . HIS A 1 98 ? -41.103 19.160 47.259 1.00 78.25 98 HIS A O 1
ATOM 799 N N . PRO A 1 99 ? -39.363 20.068 48.370 1.00 78.50 99 PRO A N 1
ATOM 800 C CA . PRO A 1 99 ? -40.192 20.579 49.449 1.00 78.50 99 PRO A CA 1
ATOM 801 C C . PRO A 1 99 ? -41.224 21.577 48.885 1.00 78.50 99 PRO A C 1
ATOM 803 O O . PRO A 1 99 ? -40.886 22.342 47.976 1.00 78.50 99 PRO A O 1
ATOM 806 N N . PRO A 1 100 ? -42.465 21.590 49.401 1.00 71.06 100 PRO A N 1
ATOM 807 C CA . PRO A 1 100 ? -43.574 22.363 48.827 1.00 71.06 100 PRO A CA 1
ATOM 808 C C . PRO A 1 100 ? -43.267 23.866 48.697 1.00 71.06 100 PRO A C 1
ATOM 810 O O . PRO A 1 100 ? -43.661 24.506 47.723 1.00 71.06 100 PRO A O 1
ATOM 813 N N . ASP A 1 101 ? -42.472 24.403 49.619 1.00 72.50 101 ASP A N 1
ATOM 814 C CA . ASP A 1 101 ? -42.089 25.815 49.699 1.00 72.50 101 ASP A CA 1
ATOM 815 C C . ASP A 1 101 ? -41.076 26.247 48.621 1.00 72.50 101 ASP A C 1
ATOM 817 O O . ASP A 1 101 ? -40.914 27.440 48.344 1.00 72.50 101 ASP A O 1
ATOM 821 N N . VAL A 1 102 ? -40.377 25.294 47.994 1.00 81.00 102 VAL A N 1
ATOM 822 C CA . VAL A 1 102 ? -39.331 25.590 47.001 1.00 81.00 102 VAL A CA 1
ATOM 823 C C . VAL A 1 102 ? -39.932 26.191 45.739 1.00 81.00 102 VAL A C 1
ATOM 825 O O . VAL A 1 102 ? -39.379 27.139 45.194 1.00 81.00 102 VAL A O 1
ATOM 828 N N . ALA A 1 103 ? -41.096 25.707 45.303 1.00 80.81 103 ALA A N 1
ATOM 829 C CA . ALA A 1 103 ? -41.764 26.237 44.118 1.00 80.81 103 ALA A CA 1
ATOM 830 C C . ALA A 1 103 ? -42.202 27.702 44.299 1.00 80.81 103 ALA A C 1
ATOM 832 O O . ALA A 1 103 ? -42.145 28.477 43.346 1.00 80.81 103 ALA A O 1
ATOM 833 N N . SER A 1 104 ? -42.614 28.099 45.511 1.00 81.88 104 SER A N 1
ATOM 834 C CA . SER A 1 104 ? -42.914 29.502 45.820 1.00 81.88 104 SER A CA 1
ATOM 835 C C . SER A 1 104 ? -41.653 30.356 45.896 1.00 81.88 104 SER A C 1
ATOM 837 O O . SER A 1 104 ? -41.630 31.431 45.303 1.00 81.88 104 SER A O 1
ATOM 839 N N . LEU A 1 105 ? -40.594 29.860 46.544 1.00 82.69 105 LEU A N 1
ATOM 840 C CA . LEU A 1 105 ? -39.324 30.581 46.670 1.00 82.69 105 LEU A CA 1
ATOM 841 C C . LEU A 1 105 ? -38.650 30.791 45.309 1.00 82.69 105 LEU A C 1
ATOM 843 O O . LEU A 1 105 ? -38.117 31.860 45.058 1.00 82.69 105 LEU A O 1
ATOM 847 N N . LEU A 1 106 ? -38.740 29.829 44.386 1.00 82.19 106 LEU A N 1
ATOM 848 C CA . LEU A 1 106 ? -38.221 29.975 43.019 1.00 82.19 106 LEU A CA 1
ATOM 849 C C . LEU A 1 106 ? -38.982 31.015 42.177 1.00 82.19 106 LEU A C 1
ATOM 851 O O . LEU A 1 106 ? -38.484 31.443 41.138 1.00 82.19 106 LEU A O 1
ATOM 855 N N . ARG A 1 107 ? -40.189 31.417 42.595 1.00 84.69 107 ARG A N 1
ATOM 856 C CA . ARG A 1 107 ? -41.021 32.417 41.902 1.00 84.69 107 ARG A CA 1
ATOM 857 C C . ARG A 1 107 ? -40.873 33.828 42.475 1.00 84.69 107 ARG A C 1
ATOM 859 O O . ARG A 1 107 ? -41.458 34.756 41.920 1.00 84.69 107 ARG A O 1
ATOM 866 N N . THR A 1 108 ? -40.122 33.998 43.562 1.00 81.19 108 THR A N 1
ATOM 867 C CA . THR A 1 108 ? -39.962 35.267 44.286 1.00 81.19 108 THR A CA 1
ATOM 868 C C . THR A 1 108 ? -38.486 35.551 44.556 1.00 81.19 108 THR A C 1
ATOM 870 O O . THR A 1 108 ? -37.728 34.625 44.793 1.00 81.19 108 THR A O 1
ATOM 873 N N . ASN A 1 109 ? -38.073 36.818 44.617 1.00 83.06 109 ASN A N 1
ATOM 874 C CA . ASN A 1 109 ? -36.713 37.182 45.057 1.00 83.06 109 ASN A CA 1
ATOM 875 C C . ASN A 1 109 ? -36.565 37.247 46.592 1.00 83.06 109 ASN A C 1
ATOM 877 O O . ASN A 1 109 ? -35.576 37.774 47.096 1.00 83.06 109 ASN A O 1
ATOM 881 N N . GLU A 1 110 ? -37.545 36.735 47.338 1.00 83.56 110 GLU A N 1
ATOM 882 C CA . GLU A 1 110 ? -37.507 36.692 48.797 1.00 83.56 110 GLU A CA 1
ATOM 883 C C . GLU A 1 110 ? -36.568 35.585 49.290 1.00 83.56 110 GLU A C 1
ATOM 885 O O . GLU A 1 110 ? -36.571 34.461 48.782 1.00 83.56 110 GLU A O 1
ATOM 890 N N . GLY A 1 111 ? -35.758 35.903 50.301 1.00 81.50 111 GLY A N 1
ATOM 891 C CA . GLY A 1 111 ? -34.854 34.934 50.918 1.00 81.50 111 GLY A CA 1
ATOM 892 C C . GLY A 1 111 ? -35.610 33.878 51.740 1.00 81.50 111 GLY A C 1
ATOM 893 O O . GLY A 1 111 ? -36.634 34.193 52.349 1.00 81.50 111 GLY A O 1
ATOM 894 N N . PRO A 1 112 ? -35.115 32.627 51.817 1.00 86.62 112 PRO A N 1
ATOM 895 C CA . PRO A 1 112 ? -35.735 31.605 52.651 1.00 86.62 112 PRO A CA 1
ATOM 896 C C . PRO A 1 112 ? -35.642 31.979 54.133 1.00 86.62 112 PRO A C 1
ATOM 898 O O . PRO A 1 112 ? -34.596 32.409 54.625 1.00 86.62 112 PRO A O 1
ATOM 901 N N . SER A 1 113 ? -36.718 31.738 54.881 1.00 87.38 113 SER A N 1
ATOM 902 C CA . SER A 1 113 ? -36.698 31.862 56.342 1.00 87.38 113 SER A CA 1
ATOM 903 C C . SER A 1 113 ? -35.670 30.903 56.979 1.00 87.38 113 SER A C 1
ATOM 905 O O . SER A 1 113 ? -35.252 29.927 56.345 1.00 87.38 113 SER A O 1
ATOM 907 N N . PRO A 1 114 ? -35.258 31.107 58.246 1.00 86.31 114 PRO A N 1
ATOM 908 C CA . PRO A 1 114 ? -34.298 30.221 58.915 1.00 86.31 114 PRO A CA 1
ATOM 909 C C . PRO A 1 114 ? -34.726 28.742 58.951 1.00 86.31 114 PRO A C 1
ATOM 911 O O . PRO A 1 114 ? -33.894 27.855 58.761 1.00 86.31 114 PRO A O 1
ATOM 914 N N . LEU A 1 115 ? -36.025 28.468 59.124 1.00 83.06 115 LEU A N 1
ATOM 915 C CA . LEU A 1 115 ? -36.584 27.109 59.107 1.00 83.06 115 LEU A CA 1
ATOM 916 C C . LEU A 1 115 ? -36.550 26.496 57.697 1.00 83.06 115 LEU A C 1
ATOM 918 O O . LEU A 1 115 ? -36.130 25.350 57.534 1.00 83.06 115 LEU A O 1
ATOM 922 N N . GLN A 1 116 ? -36.908 27.274 56.670 1.00 84.44 116 GLN A N 1
ATOM 923 C CA . GLN A 1 116 ? -36.815 26.845 55.268 1.00 84.44 116 GLN A CA 1
ATOM 924 C C . GLN A 1 116 ? -35.364 26.587 54.857 1.00 84.44 116 GLN A C 1
ATOM 926 O O . GLN A 1 116 ? -35.072 25.593 54.196 1.00 84.44 116 GLN A O 1
ATOM 931 N N . SER A 1 117 ? -34.441 27.434 55.310 1.00 85.69 117 SER A N 1
ATOM 932 C CA . SER A 1 117 ? -33.004 27.280 55.081 1.00 85.69 117 SER A CA 1
ATOM 933 C C . SER A 1 117 ? -32.463 25.978 55.680 1.00 85.69 117 SER A C 1
ATOM 935 O O . SER A 1 117 ? -31.684 25.284 55.029 1.00 85.69 117 SER A O 1
ATOM 937 N N . ALA A 1 118 ? -32.888 25.609 56.893 1.00 85.81 118 ALA A N 1
ATOM 938 C CA . ALA A 1 118 ? -32.501 24.342 57.518 1.00 85.81 118 ALA A CA 1
ATOM 939 C C . ALA A 1 118 ? -33.070 23.119 56.767 1.00 85.81 118 ALA A C 1
ATOM 941 O O . ALA A 1 118 ? -32.342 22.153 56.511 1.00 85.81 118 ALA A O 1
ATOM 942 N N . GLY A 1 119 ? -34.339 23.174 56.345 1.00 85.00 119 GLY A N 1
ATOM 943 C CA . GLY A 1 119 ? -34.977 22.107 55.561 1.00 85.00 119 GLY A CA 1
ATOM 944 C C . GLY A 1 119 ? -34.369 21.922 54.163 1.00 85.00 119 GLY A C 1
ATOM 945 O O . GLY A 1 119 ? -34.175 20.790 53.706 1.00 85.00 119 GLY A O 1
ATOM 946 N N . LEU A 1 120 ? -34.001 23.028 53.508 1.00 85.94 120 LEU A N 1
ATOM 947 C CA . LEU A 1 120 ? -33.290 23.038 52.228 1.00 85.94 120 LEU A CA 1
ATOM 948 C C . LEU A 1 120 ? -31.888 22.436 52.353 1.00 85.94 120 LEU A C 1
ATOM 950 O O . LEU A 1 120 ? -31.543 21.572 51.553 1.00 85.94 120 LEU A O 1
ATOM 954 N N . LYS A 1 121 ? -31.112 22.825 53.374 1.00 88.31 121 LYS A N 1
ATOM 955 C CA . LYS A 1 121 ? -29.772 22.261 53.629 1.00 88.31 121 LYS A CA 1
ATOM 956 C C . LYS A 1 121 ? -29.819 20.754 53.868 1.00 88.31 121 LYS A C 1
ATOM 958 O O . LYS A 1 121 ? -29.110 20.015 53.199 1.00 88.31 121 LYS A O 1
ATOM 963 N N . THR A 1 122 ? -30.734 20.295 54.718 1.00 88.44 122 THR A N 1
ATOM 964 C CA . THR A 1 122 ? -30.923 18.857 54.984 1.00 88.44 122 THR A CA 1
ATOM 965 C C . THR A 1 122 ? -31.297 18.093 53.707 1.00 88.44 122 THR A C 1
ATOM 967 O O . THR A 1 122 ? -30.868 16.962 53.480 1.00 88.44 122 THR A O 1
ATOM 970 N N . SER A 1 123 ? -32.106 18.706 52.836 1.00 86.50 123 SER A N 1
ATOM 971 C CA . SER A 1 123 ? -32.484 18.096 51.558 1.00 86.50 123 SER A CA 1
ATOM 972 C C . SER A 1 123 ? -31.350 18.089 50.537 1.00 86.50 123 SER A C 1
ATOM 974 O O . SER A 1 123 ? -31.209 17.114 49.802 1.00 86.50 123 SER A O 1
ATOM 976 N N . LEU A 1 124 ? -30.519 19.130 50.531 1.00 89.00 124 LEU A N 1
ATOM 977 C CA . LEU A 1 124 ? -29.311 19.213 49.717 1.00 89.00 124 LEU A CA 1
ATOM 978 C C . LEU A 1 124 ? -28.272 18.167 50.138 1.00 89.00 124 LEU A C 1
ATOM 980 O O . LEU A 1 124 ? -27.699 17.503 49.278 1.00 89.00 124 LEU A O 1
ATOM 984 N N . G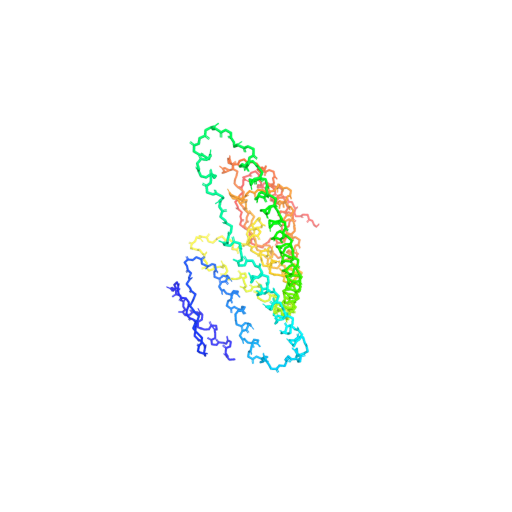LU A 1 125 ? -28.061 17.971 51.439 1.00 91.12 125 GLU A N 1
ATOM 985 C CA . GLU A 1 125 ? -27.165 16.934 51.972 1.00 91.12 125 GLU A CA 1
ATOM 986 C C . GLU A 1 125 ? -27.619 15.533 51.542 1.00 91.12 125 GLU A C 1
ATOM 988 O O . GLU A 1 125 ? -26.813 14.745 51.048 1.00 91.12 125 GLU A O 1
ATOM 993 N N . ARG A 1 126 ? -28.927 15.253 51.622 1.00 88.69 126 ARG A N 1
ATOM 994 C CA . ARG A 1 126 ? -29.515 13.984 51.164 1.00 88.69 126 ARG A CA 1
ATOM 995 C C . ARG A 1 126 ? -29.323 13.752 49.663 1.00 88.69 126 ARG A C 1
ATOM 997 O O . ARG A 1 126 ? -28.970 12.646 49.264 1.00 88.69 126 ARG A O 1
ATOM 1004 N N . LEU A 1 127 ? -29.539 14.781 48.837 1.00 89.00 127 LEU A N 1
ATOM 1005 C CA . LEU A 1 127 ? -29.302 14.714 47.388 1.00 89.00 127 LEU A CA 1
ATOM 1006 C C . LEU A 1 127 ? -27.821 14.488 47.071 1.00 89.00 127 LEU A C 1
ATOM 1008 O O . LEU A 1 127 ? -27.491 13.694 46.196 1.00 89.00 127 LEU A O 1
ATOM 1012 N N . THR A 1 128 ? -26.932 15.157 47.803 1.00 92.69 128 THR A N 1
ATOM 1013 C CA . THR A 1 128 ? -25.481 15.033 47.615 1.00 92.69 128 THR A CA 1
ATOM 1014 C C . THR A 1 128 ? -25.002 13.621 47.953 1.00 92.69 128 THR A C 1
ATOM 1016 O O . THR A 1 128 ? -24.235 13.039 47.190 1.00 92.69 128 THR A O 1
ATOM 1019 N N . ALA A 1 129 ? -25.497 13.037 49.049 1.00 89.19 129 ALA A N 1
ATOM 1020 C CA . ALA A 1 129 ? -25.194 11.655 49.417 1.00 89.19 129 ALA A CA 1
ATOM 1021 C C . ALA A 1 129 ? -25.703 10.650 48.365 1.00 89.19 129 ALA A C 1
ATOM 1023 O O . ALA A 1 129 ? -24.954 9.769 47.950 1.00 89.19 129 ALA A O 1
ATOM 1024 N N . ALA A 1 130 ? -26.937 10.829 47.879 1.00 88.69 130 ALA A N 1
ATOM 1025 C CA . ALA A 1 130 ? -27.523 9.983 46.837 1.00 88.69 130 ALA A CA 1
ATOM 1026 C C . ALA A 1 130 ? -26.742 10.046 45.513 1.00 88.69 130 ALA A C 1
ATOM 1028 O O . ALA A 1 130 ? -26.498 9.026 44.871 1.00 88.69 130 ALA A O 1
ATOM 1029 N N . LEU A 1 131 ? -26.313 11.249 45.113 1.00 89.25 131 LEU A N 1
ATOM 1030 C CA . LEU A 1 131 ? -25.483 11.443 43.924 1.00 89.25 131 LEU A CA 1
ATOM 1031 C C . LEU A 1 131 ? -24.121 10.758 44.057 1.00 89.25 131 LEU A C 1
ATOM 1033 O O . LEU A 1 131 ? -23.671 10.132 43.100 1.00 89.25 131 LEU A O 1
ATOM 1037 N N . ALA A 1 132 ? -23.479 10.845 45.225 1.00 90.69 132 ALA A N 1
ATOM 1038 C CA . ALA A 1 132 ? -22.199 10.183 45.467 1.00 90.69 132 ALA A CA 1
ATOM 1039 C C . ALA A 1 132 ? -22.318 8.650 45.376 1.00 90.69 132 ALA A C 1
ATOM 1041 O O . ALA A 1 132 ? -21.447 7.989 44.809 1.00 90.69 132 ALA A O 1
ATOM 1042 N N . GLU A 1 133 ? -23.417 8.085 45.879 1.00 87.94 133 GLU A N 1
ATOM 1043 C CA . GLU A 1 133 ? -23.694 6.651 45.791 1.00 87.94 133 GLU A CA 1
ATOM 1044 C C . GLU A 1 133 ? -23.913 6.189 44.341 1.00 87.94 133 GLU A C 1
ATOM 1046 O O . GLU A 1 133 ? -23.280 5.229 43.897 1.00 87.94 133 GLU A O 1
ATOM 1051 N N . LEU A 1 134 ? -24.724 6.920 43.568 1.00 87.94 134 LEU A N 1
ATOM 1052 C CA . LEU A 1 134 ? -24.926 6.651 42.139 1.00 87.94 134 LEU A CA 1
ATOM 1053 C C . LEU A 1 134 ? -23.626 6.737 41.337 1.00 87.94 134 LEU A C 1
ATOM 1055 O O . LEU A 1 134 ? -23.376 5.907 40.464 1.00 87.94 134 LEU A O 1
ATOM 1059 N N . GLN A 1 135 ? -22.784 7.729 41.632 1.00 92.19 135 GLN A N 1
ATOM 1060 C CA . GLN A 1 135 ? -21.480 7.873 40.987 1.00 92.19 135 GLN A CA 1
ATOM 1061 C C . GLN A 1 135 ? -20.566 6.678 41.284 1.00 92.19 135 GLN A C 1
ATOM 1063 O O . GLN A 1 135 ? -19.894 6.192 40.374 1.00 92.19 135 GLN A O 1
ATOM 1068 N N . SER A 1 136 ? -20.568 6.167 42.518 1.00 89.62 136 SER A N 1
ATOM 1069 C CA . SER A 1 136 ? -19.803 4.969 42.882 1.00 89.62 136 SER A CA 1
ATOM 1070 C C . SER A 1 136 ? -20.274 3.726 42.118 1.00 89.62 136 SER A C 1
ATOM 1072 O O . SER A 1 136 ? -19.448 2.981 41.586 1.00 89.62 136 SER A O 1
ATOM 1074 N N . ASP A 1 137 ? -21.589 3.512 42.025 1.00 87.31 137 ASP A N 1
ATOM 1075 C CA . ASP A 1 137 ? -22.159 2.368 41.300 1.00 87.31 137 ASP A CA 1
ATOM 1076 C C . ASP A 1 137 ? -21.880 2.468 39.785 1.00 87.31 137 ASP A C 1
ATOM 1078 O O . ASP A 1 137 ? -21.578 1.468 39.132 1.00 87.31 137 ASP A O 1
ATOM 1082 N N . LEU A 1 138 ? -21.877 3.682 39.225 1.00 87.38 138 LEU A N 1
ATOM 1083 C CA . LEU A 1 138 ? -21.515 3.933 37.827 1.00 87.38 138 LEU A CA 1
ATOM 1084 C C . LEU A 1 138 ? -20.037 3.602 37.554 1.00 87.38 138 LEU A C 1
ATOM 1086 O O . LEU A 1 138 ? -19.724 2.945 36.558 1.00 87.38 138 LEU A O 1
ATOM 1090 N N . VAL A 1 139 ? -19.126 3.994 38.452 1.00 90.25 139 VAL A N 1
ATOM 1091 C CA . VAL A 1 139 ? -17.700 3.629 38.359 1.00 90.25 139 VAL A CA 1
ATOM 1092 C C . VAL A 1 139 ? -17.519 2.111 38.413 1.00 90.25 139 VAL A C 1
ATOM 1094 O O . VAL A 1 139 ? -16.758 1.555 37.617 1.00 90.25 139 VAL A O 1
ATOM 1097 N N . LEU A 1 140 ? -18.237 1.424 39.307 1.00 86.75 140 LEU A N 1
ATOM 1098 C CA . LEU A 1 140 ? -18.218 -0.036 39.384 1.00 86.75 140 LEU A CA 1
ATOM 1099 C C . LEU A 1 140 ? -18.649 -0.674 38.054 1.00 86.75 140 LEU A C 1
ATOM 1101 O O . LEU A 1 140 ? -17.946 -1.548 37.545 1.00 86.75 140 LEU A O 1
ATOM 1105 N N . LEU A 1 141 ? -19.757 -0.217 37.464 1.00 85.31 141 LEU A N 1
ATOM 1106 C CA . LEU A 1 141 ? -20.253 -0.735 36.185 1.00 85.31 141 LEU A CA 1
ATOM 1107 C C . LEU A 1 141 ? -19.272 -0.491 35.034 1.00 85.31 141 LEU A C 1
ATOM 1109 O O . LEU A 1 141 ? -19.057 -1.396 34.226 1.00 85.31 141 LEU A O 1
ATOM 1113 N N . HIS A 1 142 ? -18.624 0.675 34.978 1.00 87.62 142 HIS A N 1
ATOM 1114 C CA . HIS A 1 142 ? -17.577 0.928 33.985 1.00 87.62 142 HIS A CA 1
ATOM 1115 C C . HIS A 1 142 ? -16.379 -0.009 34.144 1.00 87.62 142 HIS A C 1
ATOM 1117 O O . HIS A 1 142 ? -15.893 -0.544 33.148 1.00 87.62 142 HIS A O 1
ATOM 1123 N N . ASN A 1 143 ? -15.931 -0.262 35.375 1.00 86.06 143 ASN A N 1
ATOM 1124 C CA . ASN A 1 143 ? -14.832 -1.197 35.625 1.00 86.06 143 ASN A CA 1
ATOM 1125 C C . ASN A 1 143 ? -15.197 -2.628 35.199 1.00 86.06 143 ASN A C 1
ATOM 1127 O O . ASN A 1 143 ? -14.376 -3.331 34.606 1.00 86.06 143 ASN A O 1
ATOM 1131 N N . VAL A 1 144 ? -16.437 -3.054 35.458 1.00 84.06 144 VAL A N 1
ATOM 1132 C CA . VAL A 1 144 ? -16.946 -4.362 35.023 1.00 84.06 144 VAL A CA 1
ATOM 1133 C C . VAL A 1 144 ? -17.023 -4.438 33.496 1.00 84.06 144 VAL A C 1
ATOM 1135 O O . VAL A 1 144 ? -16.553 -5.419 32.922 1.00 84.06 144 VAL A O 1
ATOM 1138 N N . ALA A 1 145 ? -17.534 -3.404 32.826 1.00 83.12 145 ALA A N 1
ATOM 1139 C CA . ALA A 1 145 ? -17.559 -3.336 31.365 1.00 83.12 145 ALA A CA 1
ATOM 1140 C C . ALA A 1 145 ? -16.143 -3.445 30.774 1.00 83.12 145 ALA A C 1
ATOM 1142 O O . ALA A 1 145 ? -15.891 -4.329 29.954 1.00 83.12 145 ALA A O 1
ATOM 1143 N N . ALA A 1 146 ? -15.190 -2.661 31.286 1.00 83.38 146 ALA A N 1
ATOM 1144 C CA . ALA A 1 146 ? -13.790 -2.712 30.861 1.00 83.38 146 ALA A CA 1
ATOM 1145 C C . ALA A 1 146 ? -13.164 -4.109 31.053 1.00 83.38 146 ALA A C 1
ATOM 1147 O O . ALA A 1 146 ? -12.384 -4.574 30.217 1.00 83.38 146 ALA A O 1
ATOM 1148 N N . SER A 1 147 ? -13.538 -4.817 32.127 1.00 83.50 147 SER A N 1
ATOM 1149 C CA . SER A 1 147 ? -13.055 -6.178 32.400 1.00 83.50 147 SER A CA 1
ATOM 1150 C C . SER A 1 147 ? -13.533 -7.221 31.382 1.00 83.50 147 SER A C 1
ATOM 1152 O O . SER A 1 147 ? -12.861 -8.235 31.196 1.00 83.50 147 SER A O 1
ATOM 1154 N N . VAL A 1 148 ? -14.660 -6.968 30.705 1.00 81.81 148 VAL A N 1
ATOM 1155 C CA . VAL A 1 148 ? -15.222 -7.832 29.653 1.00 81.81 148 VAL A CA 1
ATOM 1156 C C . VAL A 1 148 ? -14.740 -7.399 28.267 1.00 81.81 148 VAL A C 1
ATOM 1158 O O . VAL A 1 148 ? -14.400 -8.247 27.439 1.00 81.81 148 VAL A O 1
ATOM 1161 N N . GLU A 1 149 ? -14.645 -6.094 28.017 1.00 87.56 149 GLU A N 1
ATOM 1162 C CA . GLU A 1 149 ? -14.165 -5.537 26.746 1.00 87.56 149 GLU A CA 1
ATOM 1163 C C . GLU A 1 149 ? -12.722 -5.952 26.428 1.00 87.56 149 GLU A C 1
ATOM 1165 O O . GLU A 1 149 ? -12.399 -6.233 25.269 1.00 87.56 149 GLU A O 1
ATOM 1170 N N . ALA A 1 150 ? -11.856 -6.055 27.442 1.00 88.06 150 ALA A N 1
ATOM 1171 C CA . ALA A 1 150 ? -10.464 -6.458 27.248 1.00 88.06 150 ALA A CA 1
ATOM 1172 C C . ALA A 1 150 ? -10.322 -7.906 26.710 1.00 88.06 150 ALA A C 1
ATOM 1174 O O . ALA A 1 150 ? -9.666 -8.094 25.679 1.00 88.06 150 ALA A O 1
ATOM 1175 N N . PRO A 1 151 ? -10.944 -8.941 27.316 1.00 88.50 151 PRO A N 1
ATOM 1176 C CA . PRO A 1 151 ? -11.009 -10.281 26.733 1.00 88.50 151 PRO A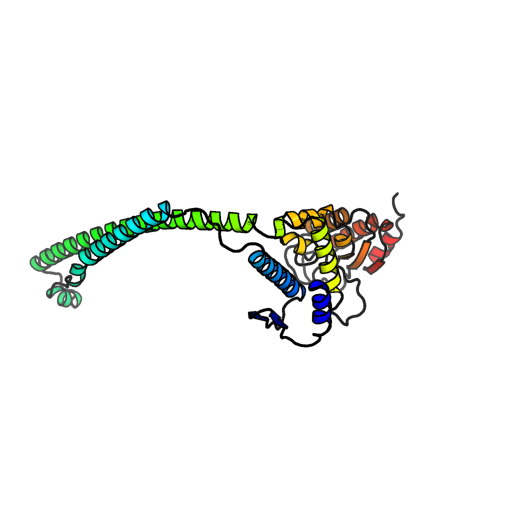 CA 1
ATOM 1177 C C . PRO A 1 151 ? -11.645 -10.330 25.341 1.00 88.50 151 PRO A C 1
ATOM 1179 O O . PRO A 1 151 ? -11.116 -11.026 24.475 1.00 88.50 151 PRO A O 1
ATOM 1182 N N . VAL A 1 152 ? -12.739 -9.594 25.105 1.00 89.06 152 VAL A N 1
ATOM 1183 C CA . VAL A 1 152 ? -13.397 -9.537 23.785 1.00 89.06 152 VAL A CA 1
ATOM 1184 C C . VAL A 1 152 ? -12.426 -9.024 22.723 1.00 89.06 152 VAL A C 1
ATOM 1186 O O . VAL A 1 152 ? -12.217 -9.691 21.709 1.00 89.06 152 VAL A O 1
ATOM 1189 N N . SER A 1 153 ? -11.759 -7.903 22.994 1.00 91.88 153 SER A N 1
ATOM 1190 C CA . SER A 1 153 ? -10.768 -7.310 22.087 1.00 91.88 153 SER A CA 1
ATOM 1191 C C . SER A 1 153 ? -9.612 -8.274 21.805 1.00 91.88 153 SER A C 1
ATOM 1193 O O . SER A 1 153 ? -9.159 -8.417 20.668 1.00 91.88 153 SER A O 1
ATOM 1195 N N . ARG A 1 154 ? -9.155 -9.000 22.834 1.00 94.12 154 ARG A N 1
ATOM 1196 C CA . ARG A 1 154 ? -8.112 -10.022 22.689 1.00 94.12 154 ARG A CA 1
ATOM 1197 C C . ARG A 1 154 ? -8.555 -11.178 21.792 1.00 94.12 154 ARG A C 1
ATOM 1199 O O . ARG A 1 154 ? -7.766 -11.629 20.965 1.00 94.12 154 ARG A O 1
ATOM 1206 N N . LEU A 1 155 ? -9.779 -11.679 21.952 1.00 93.25 155 LEU A N 1
ATOM 1207 C CA . LEU A 1 155 ? -10.290 -12.774 21.123 1.00 93.25 155 LEU A CA 1
ATOM 1208 C C . LEU A 1 155 ? -10.471 -12.343 19.664 1.00 93.25 155 LEU A C 1
ATOM 1210 O O . LEU A 1 155 ? -10.067 -13.087 18.777 1.00 93.25 155 LEU A O 1
ATOM 1214 N N . GLN A 1 156 ? -10.969 -11.130 19.417 1.00 93.56 156 GLN A N 1
ATOM 1215 C CA . GLN A 1 156 ? -11.071 -10.563 18.066 1.00 93.56 156 GLN A CA 1
ATOM 1216 C C . GLN A 1 156 ? -9.697 -10.409 17.397 1.00 93.56 156 GLN A C 1
ATOM 1218 O O . GLN A 1 156 ? -9.539 -10.687 16.209 1.00 93.56 156 GLN A O 1
ATOM 1223 N N . SER A 1 157 ? -8.679 -10.006 18.164 1.00 94.00 157 SER A N 1
ATOM 1224 C CA . SER A 1 157 ? -7.295 -9.958 17.679 1.00 94.00 157 SER A CA 1
ATOM 1225 C C . SER A 1 157 ? -6.800 -11.341 17.242 1.00 94.00 157 SER A C 1
ATOM 1227 O O . SER A 1 157 ? -6.243 -11.476 16.156 1.00 94.00 157 SER A O 1
ATOM 1229 N N . LEU A 1 158 ? -7.022 -12.372 18.066 1.00 94.50 158 LEU A N 1
ATOM 1230 C CA . LEU A 1 158 ? -6.620 -13.748 17.753 1.00 94.50 158 LEU A CA 1
ATOM 1231 C C . LEU A 1 158 ? -7.378 -14.319 16.551 1.00 94.50 158 LEU A C 1
ATOM 1233 O O . LEU A 1 158 ? -6.781 -14.987 15.712 1.00 94.50 158 LEU A O 1
ATOM 1237 N N . GLU A 1 159 ? -8.679 -14.048 16.454 1.00 92.25 159 GLU A N 1
ATOM 1238 C CA . GLU A 1 159 ? -9.499 -14.441 15.307 1.00 92.25 159 GLU A CA 1
ATOM 1239 C C . GLU A 1 159 ? -8.924 -13.865 14.011 1.00 92.25 159 GLU A C 1
ATOM 1241 O O . GLU A 1 159 ? -8.657 -14.612 13.070 1.00 92.25 159 GLU A O 1
ATOM 1246 N N . LYS A 1 160 ? -8.618 -12.563 13.998 1.00 88.94 160 LYS A N 1
ATOM 1247 C CA . LYS A 1 160 ? -7.998 -11.899 12.849 1.00 88.94 160 LYS A CA 1
ATOM 1248 C C . LYS A 1 160 ? -6.635 -12.497 12.490 1.00 88.94 160 LYS A C 1
ATOM 1250 O O . LYS A 1 160 ? -6.334 -12.676 11.305 1.00 88.94 160 LYS A O 1
ATOM 1255 N N . ASP A 1 161 ? -5.812 -12.831 13.482 1.00 88.06 161 ASP A N 1
ATOM 1256 C CA . ASP A 1 161 ? -4.533 -13.510 13.250 1.00 88.06 161 ASP A CA 1
ATOM 1257 C C . ASP A 1 161 ? -4.749 -14.875 12.581 1.00 88.06 161 ASP A C 1
ATOM 1259 O O . ASP A 1 161 ? -4.073 -15.208 11.600 1.00 88.06 161 ASP A O 1
ATOM 1263 N N . TYR A 1 162 ? -5.729 -15.648 13.052 1.00 88.88 162 TYR A N 1
ATOM 1264 C CA . TYR A 1 162 ? -6.068 -16.951 12.483 1.00 88.88 162 TYR A CA 1
ATOM 1265 C C . TYR A 1 162 ? -6.624 -16.839 11.068 1.00 88.88 162 TYR A C 1
ATOM 1267 O O . TYR A 1 162 ? -6.165 -17.571 10.192 1.00 88.88 162 TYR A O 1
ATOM 1275 N N . GLU A 1 163 ? -7.531 -15.901 10.797 1.00 86.06 163 GLU A N 1
ATOM 1276 C CA . GLU A 1 163 ? -8.015 -15.624 9.440 1.00 86.06 163 GLU A CA 1
ATOM 1277 C C . GLU A 1 163 ? -6.863 -15.259 8.500 1.00 86.06 163 GLU A C 1
ATOM 1279 O O . GLU A 1 163 ? -6.772 -15.760 7.375 1.00 86.06 163 GLU A O 1
ATOM 1284 N N . THR A 1 164 ? -5.922 -14.443 8.978 1.00 82.00 164 THR A N 1
ATOM 1285 C CA . THR A 1 164 ? -4.754 -14.040 8.191 1.00 82.00 164 THR A CA 1
ATOM 1286 C C . THR A 1 164 ? -3.845 -15.236 7.891 1.00 82.00 164 THR A C 1
ATOM 1288 O O . THR A 1 164 ? -3.331 -15.347 6.773 1.00 82.00 164 THR A O 1
ATOM 1291 N N . ILE A 1 165 ? -3.628 -16.137 8.856 1.00 83.38 165 ILE A N 1
ATOM 1292 C CA . ILE A 1 165 ? -2.819 -17.360 8.689 1.00 83.38 165 ILE A CA 1
ATOM 1293 C C . ILE A 1 165 ? -3.512 -18.372 7.771 1.00 83.38 165 ILE A C 1
ATOM 1295 O O . ILE A 1 165 ? -2.858 -18.994 6.933 1.00 83.38 165 ILE A O 1
ATOM 1299 N N . LEU A 1 166 ? -4.824 -18.529 7.911 1.00 83.25 166 LEU A N 1
ATOM 1300 C CA . LEU A 1 166 ? -5.631 -19.458 7.122 1.00 83.25 166 LEU A CA 1
ATOM 1301 C C . LEU A 1 166 ? -5.998 -18.905 5.742 1.00 83.25 166 LEU A C 1
ATOM 1303 O O . LEU A 1 166 ? -6.575 -19.637 4.934 1.00 83.25 166 LEU A O 1
ATOM 1307 N N . SER A 1 167 ? -5.637 -17.650 5.457 1.00 80.06 167 SER A N 1
ATOM 1308 C CA . SER A 1 167 ? -5.856 -17.013 4.165 1.00 80.06 167 SER A CA 1
ATOM 1309 C C . SER A 1 167 ? -5.368 -17.916 3.025 1.00 80.06 167 SER A C 1
ATOM 1311 O O . SER A 1 167 ? -4.186 -18.286 2.996 1.00 80.06 167 SER A O 1
ATOM 1313 N N . PRO A 1 168 ? -6.234 -18.237 2.041 1.00 75.50 168 PRO A N 1
ATOM 1314 C CA . PRO A 1 168 ? -5.866 -19.049 0.883 1.00 75.50 168 PRO A CA 1
ATOM 1315 C C . PRO A 1 168 ? -4.634 -18.517 0.150 1.00 75.50 168 PRO A C 1
ATOM 1317 O O . PRO A 1 168 ? -3.866 -19.297 -0.406 1.00 75.50 168 PRO A O 1
ATOM 1320 N N . MET A 1 169 ? -4.399 -17.201 0.218 1.00 75.50 169 MET A N 1
ATOM 1321 C CA . MET A 1 169 ? -3.255 -16.540 -0.406 1.00 75.50 169 MET A CA 1
ATOM 1322 C C . MET A 1 169 ? -1.907 -17.071 0.088 1.00 75.50 169 MET A C 1
ATOM 1324 O O . MET A 1 169 ? -0.954 -17.083 -0.683 1.00 75.50 169 MET A O 1
ATOM 1328 N N . ARG A 1 170 ? -1.822 -17.557 1.336 1.00 75.75 170 ARG A N 1
ATOM 1329 C CA . ARG A 1 170 ? -0.585 -18.131 1.895 1.00 75.75 170 ARG A CA 1
ATOM 1330 C C . ARG A 1 170 ? -0.254 -19.524 1.359 1.00 75.75 170 ARG A C 1
ATOM 1332 O O . ARG A 1 170 ? 0.852 -20.003 1.582 1.00 75.75 170 ARG A O 1
ATOM 1339 N N . ARG A 1 171 ? -1.200 -20.187 0.688 1.00 81.38 171 ARG A N 1
ATOM 1340 C CA . ARG A 1 171 ? -1.019 -21.534 0.122 1.00 81.38 171 ARG A CA 1
ATOM 1341 C C . ARG A 1 171 ? -0.786 -21.525 -1.385 1.00 81.38 171 ARG A C 1
ATOM 1343 O O . ARG A 1 171 ? -0.570 -22.589 -1.952 1.00 81.38 171 ARG A O 1
ATOM 1350 N N . ILE A 1 172 ? -0.857 -20.360 -2.032 1.00 83.31 172 ILE A N 1
ATOM 1351 C CA . ILE A 1 172 ? -0.642 -20.233 -3.474 1.00 83.31 172 ILE A CA 1
ATOM 1352 C C . ILE A 1 172 ? 0.869 -20.324 -3.741 1.00 83.31 172 ILE A C 1
ATOM 1354 O O . ILE A 1 172 ? 1.606 -19.460 -3.262 1.00 83.31 172 ILE A O 1
ATOM 1358 N N . PRO A 1 173 ? 1.348 -21.330 -4.497 1.00 87.50 173 PRO A N 1
ATOM 1359 C CA . PRO A 1 173 ? 2.742 -21.382 -4.924 1.00 87.50 173 PRO A CA 1
ATOM 1360 C C . PRO A 1 173 ? 3.097 -20.173 -5.792 1.00 87.50 173 PRO A C 1
ATOM 1362 O O . PRO A 1 173 ? 2.242 -19.642 -6.511 1.00 87.50 173 PRO A O 1
ATOM 1365 N N . SER A 1 174 ? 4.361 -19.753 -5.763 1.00 87.94 174 SER A N 1
ATOM 1366 C CA . SER A 1 174 ? 4.830 -18.590 -6.523 1.00 87.94 174 SER A CA 1
ATOM 1367 C C . SER A 1 174 ? 4.519 -18.696 -8.013 1.00 87.94 174 SER A C 1
ATOM 1369 O O . SER A 1 174 ? 4.132 -17.705 -8.619 1.00 87.94 174 SER A O 1
ATOM 1371 N N . GLU A 1 175 ? 4.592 -19.890 -8.596 1.00 89.12 175 GLU A N 1
ATOM 1372 C CA . GLU A 1 175 ? 4.334 -20.143 -10.016 1.00 89.12 175 GLU A CA 1
ATOM 1373 C C . GLU A 1 175 ? 2.880 -19.836 -10.389 1.00 89.12 175 GLU A C 1
ATOM 1375 O O . GLU A 1 175 ? 2.602 -19.241 -11.431 1.00 89.12 175 GLU A O 1
ATOM 1380 N N . ILE A 1 176 ? 1.945 -20.207 -9.512 1.00 89.31 176 ILE A N 1
ATOM 1381 C CA . ILE A 1 176 ? 0.518 -19.944 -9.706 1.00 89.31 176 ILE A CA 1
ATOM 1382 C C . ILE A 1 176 ? 0.235 -18.454 -9.521 1.00 89.31 176 ILE A C 1
ATOM 1384 O O . ILE A 1 176 ? -0.499 -17.871 -10.317 1.00 89.31 176 ILE A O 1
ATOM 1388 N N . ALA A 1 177 ? 0.856 -17.816 -8.524 1.00 88.81 177 ALA A N 1
ATOM 1389 C CA . ALA A 1 177 ? 0.754 -16.371 -8.337 1.00 88.81 177 ALA A CA 1
ATOM 1390 C C . ALA A 1 177 ? 1.284 -15.605 -9.563 1.00 88.81 177 ALA A C 1
ATOM 1392 O O . ALA A 1 177 ? 0.614 -14.696 -10.048 1.00 88.81 177 ALA A O 1
ATOM 1393 N N . MET A 1 178 ? 2.431 -16.011 -10.119 1.00 90.38 178 MET A N 1
ATOM 1394 C CA . MET A 1 178 ? 2.986 -15.433 -11.348 1.00 90.38 178 MET A CA 1
ATOM 1395 C C . MET A 1 178 ? 2.009 -15.544 -12.519 1.00 90.38 178 MET A C 1
ATOM 1397 O O . MET A 1 178 ? 1.785 -14.561 -13.223 1.00 90.38 178 MET A O 1
ATOM 1401 N N . GLU A 1 179 ? 1.408 -16.718 -12.729 1.00 87.81 179 GLU A N 1
ATOM 1402 C CA . GLU A 1 179 ? 0.444 -16.905 -13.818 1.00 87.81 179 GLU A CA 1
ATOM 1403 C C . GLU A 1 179 ? -0.806 -16.037 -13.622 1.00 87.81 179 GLU A C 1
ATOM 1405 O O . GLU A 1 179 ? -1.255 -15.399 -14.574 1.00 87.81 179 GLU A O 1
ATOM 1410 N N . ILE A 1 180 ? -1.326 -15.929 -12.394 1.00 87.00 180 ILE A N 1
ATOM 1411 C CA . ILE A 1 180 ? -2.446 -15.027 -12.079 1.00 87.00 180 ILE A CA 1
ATOM 1412 C C . ILE A 1 180 ? -2.084 -13.579 -12.437 1.00 87.00 180 ILE A C 1
ATOM 1414 O O . ILE A 1 180 ? -2.844 -12.915 -13.140 1.00 87.00 180 ILE A O 1
ATOM 1418 N N . LEU A 1 181 ? -0.910 -13.104 -12.014 1.00 87.38 181 LEU A N 1
ATOM 1419 C CA . LEU A 1 181 ? -0.448 -11.737 -12.270 1.00 87.38 181 LEU A CA 1
ATOM 1420 C C . LEU A 1 181 ? -0.270 -11.456 -13.771 1.00 87.38 181 LEU A C 1
ATOM 1422 O O . LEU A 1 181 ? -0.697 -10.413 -14.269 1.00 87.38 181 LEU A O 1
ATOM 1426 N N . ARG A 1 182 ? 0.298 -12.406 -14.524 1.00 83.62 182 ARG A N 1
ATOM 1427 C CA . ARG A 1 182 ? 0.441 -12.298 -15.988 1.00 83.62 182 ARG A CA 1
ATOM 1428 C C . ARG A 1 182 ? -0.898 -12.196 -16.702 1.00 83.62 182 ARG A C 1
ATOM 1430 O O . ARG A 1 182 ? -0.999 -11.488 -17.705 1.00 83.62 182 ARG A O 1
ATOM 1437 N N . ARG A 1 183 ? -1.905 -12.925 -16.220 1.00 80.94 183 ARG A N 1
ATOM 1438 C CA . ARG A 1 183 ? -3.264 -12.902 -16.775 1.00 80.94 183 ARG A CA 1
ATOM 1439 C C . ARG A 1 183 ? -3.999 -11.623 -16.406 1.00 80.94 183 ARG A C 1
ATOM 1441 O O . ARG A 1 183 ? -4.659 -11.067 -17.277 1.00 80.94 183 ARG A O 1
ATOM 1448 N N . ALA A 1 184 ? -3.829 -11.139 -15.175 1.00 75.88 184 ALA A N 1
ATOM 1449 C CA . ALA A 1 184 ? -4.403 -9.875 -14.723 1.00 75.88 184 ALA A CA 1
ATOM 1450 C C . ALA A 1 184 ? -3.948 -8.702 -15.605 1.00 75.88 184 ALA A C 1
ATOM 1452 O O . ALA A 1 184 ? -4.770 -7.879 -15.979 1.00 75.88 184 ALA A O 1
ATOM 1453 N N . ARG A 1 185 ? -2.679 -8.688 -16.044 1.00 68.62 185 ARG A N 1
ATOM 1454 C CA . ARG A 1 185 ? -2.171 -7.679 -16.991 1.00 68.62 185 ARG A CA 1
ATOM 1455 C C . ARG A 1 185 ? -2.913 -7.672 -18.337 1.00 68.62 185 ARG A C 1
ATOM 1457 O O . ARG A 1 185 ? -3.232 -6.607 -18.846 1.00 68.62 185 ARG A O 1
ATOM 1464 N N . LYS A 1 186 ? -3.178 -8.846 -18.924 1.00 60.31 186 LYS A N 1
ATOM 1465 C CA . LYS A 1 186 ? -3.785 -8.966 -20.268 1.00 60.31 186 LYS A CA 1
ATOM 1466 C C . LYS A 1 186 ? -5.262 -8.558 -20.319 1.00 60.31 186 LYS A C 1
ATOM 1468 O O . LYS A 1 186 ? -5.781 -8.302 -21.398 1.00 60.31 186 LYS A O 1
ATOM 1473 N N . GLY A 1 187 ? -5.953 -8.522 -19.177 1.00 51.81 187 GLY A N 1
ATOM 1474 C CA . GLY A 1 187 ? -7.368 -8.135 -19.112 1.00 51.81 187 GLY A CA 1
ATOM 1475 C C . GLY A 1 187 ? -7.626 -6.667 -19.467 1.00 51.81 187 GLY A C 1
ATOM 1476 O O . GLY A 1 187 ? -8.737 -6.329 -19.866 1.00 51.81 187 GLY A O 1
ATOM 1477 N N . ASN A 1 188 ? -6.596 -5.823 -19.383 1.00 50.88 188 ASN A N 1
ATOM 1478 C CA . ASN A 1 188 ? -6.704 -4.370 -19.524 1.00 50.88 188 ASN A CA 1
ATOM 1479 C C . ASN A 1 188 ? -6.630 -3.904 -20.993 1.00 50.88 188 ASN A C 1
ATOM 1481 O O . ASN A 1 188 ? -6.815 -2.728 -21.276 1.00 50.88 188 ASN A O 1
ATOM 1485 N N . GLU A 1 189 ? -6.388 -4.820 -21.936 1.00 50.16 189 GLU A N 1
ATOM 1486 C CA . GLU A 1 189 ? -6.268 -4.535 -23.377 1.00 50.16 189 GLU A CA 1
ATOM 1487 C C . GLU A 1 189 ? -7.636 -4.417 -24.092 1.00 50.16 189 GLU A C 1
ATOM 1489 O O . GLU A 1 189 ? -7.690 -4.133 -25.285 1.00 50.16 189 GLU A O 1
ATOM 1494 N N . PHE A 1 190 ? -8.756 -4.645 -23.391 1.00 43.38 190 PHE A N 1
ATOM 1495 C CA . PHE A 1 190 ? -10.095 -4.783 -23.995 1.00 43.38 190 PHE A CA 1
ATOM 1496 C C . PHE A 1 190 ? -11.011 -3.555 -23.877 1.00 43.38 190 PHE A C 1
ATOM 1498 O O . PHE A 1 190 ? -12.198 -3.654 -24.192 1.00 43.38 190 PHE A O 1
ATOM 1505 N N . GLY A 1 191 ? -10.500 -2.400 -23.453 1.00 45.44 191 GLY A N 1
ATOM 1506 C CA . GLY A 1 191 ? -11.335 -1.221 -23.238 1.00 45.44 191 GLY A CA 1
ATOM 1507 C C . GLY A 1 191 ? -10.641 0.090 -23.558 1.00 45.44 191 GLY A C 1
ATOM 1508 O O . GLY A 1 191 ? -10.266 0.784 -22.632 1.00 45.44 191 GLY A O 1
ATOM 1509 N N . ASP A 1 192 ? -10.502 0.427 -24.840 1.00 39.28 192 ASP A N 1
ATOM 1510 C CA . ASP A 1 192 ? -10.919 1.728 -25.381 1.00 39.28 192 ASP A CA 1
ATOM 1511 C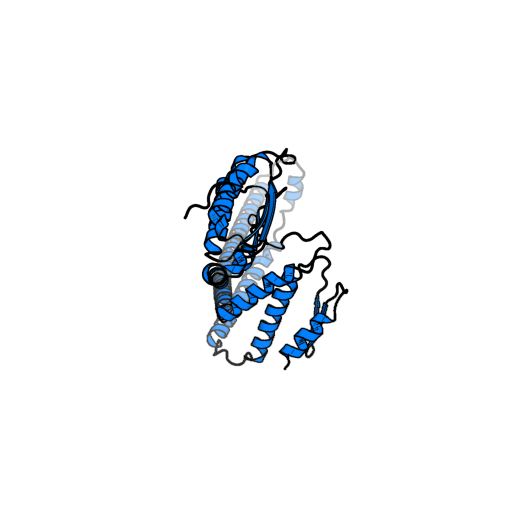 C . ASP A 1 192 ? -10.786 1.719 -26.915 1.00 39.28 192 ASP A C 1
ATOM 1513 O O . ASP A 1 192 ? -9.852 1.161 -27.486 1.00 39.28 192 ASP A O 1
ATOM 1517 N N . THR A 1 193 ? -11.748 2.327 -27.597 1.00 40.28 193 THR A N 1
ATOM 1518 C CA . THR A 1 193 ? -11.789 2.507 -29.059 1.00 40.28 193 THR A CA 1
ATOM 1519 C C . THR A 1 193 ? -10.946 3.697 -29.538 1.00 40.28 193 THR A C 1
ATOM 1521 O O . THR A 1 193 ? -11.097 4.128 -30.682 1.00 40.28 193 THR A O 1
ATOM 1524 N N . SER A 1 194 ? -10.055 4.234 -28.700 1.00 45.41 194 SER A N 1
ATOM 1525 C CA . SER A 1 194 ? -9.099 5.269 -29.091 1.00 45.41 194 SER A CA 1
ATOM 1526 C C . SER A 1 194 ? -7.801 4.641 -29.619 1.00 45.41 194 SER A C 1
ATOM 1528 O O . SER A 1 194 ? -7.358 3.572 -29.207 1.00 45.41 194 SER A O 1
ATOM 1530 N N . GLU A 1 195 ? -7.244 5.261 -30.651 1.00 43.34 195 GLU A N 1
ATOM 1531 C CA . GLU A 1 195 ? -6.147 4.765 -31.479 1.00 43.34 195 GLU A CA 1
ATOM 1532 C C . GLU A 1 195 ? -4.929 4.296 -30.662 1.00 43.34 195 GLU A C 1
ATOM 1534 O O . GLU A 1 195 ? -4.206 5.106 -30.097 1.00 43.34 195 GLU A O 1
ATOM 1539 N N . ARG A 1 196 ? -4.704 2.973 -30.640 1.00 48.44 196 ARG A N 1
ATOM 1540 C CA . ARG A 1 196 ? -3.415 2.265 -30.466 1.00 48.44 196 ARG A CA 1
ATOM 1541 C C . ARG A 1 196 ? -2.309 3.042 -29.724 1.00 48.44 196 ARG A C 1
ATOM 1543 O O . ARG A 1 196 ? -1.241 3.247 -30.289 1.00 48.44 196 ARG A O 1
ATOM 1550 N N . ARG A 1 197 ? -2.523 3.412 -28.462 1.00 54.44 197 ARG A N 1
ATOM 1551 C CA . ARG A 1 197 ? -1.407 3.709 -27.552 1.00 54.44 197 ARG A CA 1
ATOM 1552 C C . ARG A 1 197 ? -0.901 2.394 -26.972 1.00 54.44 197 ARG A C 1
ATOM 1554 O O . ARG A 1 197 ? -1.706 1.503 -26.687 1.00 54.44 197 ARG A O 1
ATOM 1561 N N . LEU A 1 198 ? 0.411 2.249 -26.798 1.00 61.78 198 LEU A N 1
ATOM 1562 C CA . LEU A 1 198 ? 0.976 1.124 -26.043 1.00 61.78 198 LEU A CA 1
ATOM 1563 C C . LEU A 1 198 ? 0.272 0.996 -24.678 1.00 61.78 198 LEU A C 1
ATOM 1565 O O . LEU A 1 198 ? 0.362 1.889 -23.840 1.00 61.78 198 LEU A O 1
ATOM 1569 N N . SER A 1 199 ? -0.432 -0.117 -24.456 1.00 63.44 199 SER A N 1
ATOM 1570 C CA . SER A 1 199 ? -1.274 -0.381 -23.278 1.00 63.44 199 SER A CA 1
ATOM 1571 C C . SER A 1 199 ? -0.448 -0.798 -22.049 1.00 63.44 199 SER A C 1
ATOM 1573 O O . SER A 1 199 ? -0.543 -1.931 -21.564 1.00 63.44 199 SER A O 1
ATOM 1575 N N . GLY A 1 200 ? 0.435 0.092 -21.591 1.00 76.12 200 GLY A N 1
ATOM 1576 C CA . GLY A 1 200 ? 1.190 -0.042 -20.341 1.00 76.12 200 GLY A CA 1
ATOM 1577 C C . GLY A 1 200 ? 0.481 0.601 -19.148 1.00 76.12 200 GLY A C 1
ATOM 1578 O O . GLY A 1 200 ? -0.503 1.312 -19.316 1.00 76.12 200 GLY A O 1
ATOM 1579 N N . PHE A 1 201 ? 0.990 0.354 -17.939 1.00 86.12 201 PHE A N 1
ATOM 1580 C CA . PHE A 1 201 ? 0.578 1.111 -16.750 1.00 86.12 201 PHE A CA 1
ATOM 1581 C C . PHE A 1 201 ? 1.350 2.430 -16.684 1.00 86.12 201 PHE A C 1
ATOM 1583 O O . PHE A 1 201 ? 2.528 2.454 -17.051 1.00 86.12 201 PHE A O 1
ATOM 1590 N N . ASP A 1 202 ? 0.732 3.500 -16.191 1.00 87.25 202 ASP A N 1
ATOM 1591 C CA . ASP A 1 202 ? 1.465 4.732 -15.900 1.00 87.25 202 ASP A CA 1
ATOM 1592 C C . ASP A 1 202 ? 2.382 4.529 -14.683 1.00 87.25 202 ASP A C 1
ATOM 1594 O O . ASP A 1 202 ? 1.937 4.184 -13.583 1.00 87.25 202 ASP A O 1
ATOM 1598 N N . VAL A 1 203 ? 3.684 4.742 -14.892 1.00 89.44 203 VAL A N 1
ATOM 1599 C CA . VAL A 1 203 ? 4.734 4.581 -13.879 1.00 89.44 203 VAL A CA 1
ATOM 1600 C C . VAL A 1 203 ? 4.467 5.432 -12.640 1.00 89.44 203 VAL A C 1
ATOM 1602 O O . VAL A 1 203 ? 4.765 4.983 -11.528 1.00 89.44 203 VAL A O 1
ATOM 1605 N N . PHE A 1 204 ? 3.894 6.624 -12.812 1.00 86.62 204 PHE A N 1
ATOM 1606 C CA . PHE A 1 204 ? 3.649 7.566 -11.719 1.00 86.62 204 PHE A CA 1
ATOM 1607 C C . PHE A 1 204 ? 2.296 7.346 -11.028 1.00 86.62 204 PHE A C 1
ATOM 1609 O O . PHE A 1 204 ? 2.064 7.873 -9.936 1.00 86.62 204 PHE A O 1
ATOM 1616 N N . THR A 1 205 ? 1.436 6.491 -11.587 1.00 84.00 205 THR A N 1
ATOM 1617 C CA . THR A 1 205 ? 0.140 6.144 -11.002 1.00 84.00 205 THR A CA 1
ATOM 1618 C C . THR A 1 205 ? 0.242 4.869 -10.155 1.00 84.00 205 THR A C 1
ATOM 1620 O O . THR A 1 205 ? 0.018 3.745 -10.598 1.00 84.00 205 THR A O 1
ATOM 1623 N N . ILE A 1 206 ? 0.512 5.041 -8.853 1.00 82.50 206 ILE A N 1
ATOM 1624 C CA . ILE A 1 206 ? 0.665 3.940 -7.866 1.00 82.50 206 ILE A CA 1
ATOM 1625 C C . ILE A 1 206 ? -0.605 3.069 -7.737 1.00 82.50 206 ILE A C 1
ATOM 1627 O O . ILE A 1 206 ? -0.562 1.932 -7.258 1.00 82.50 206 ILE A O 1
ATOM 1631 N N . ARG A 1 207 ? -1.762 3.594 -8.156 1.00 81.00 207 ARG A N 1
ATOM 1632 C CA . ARG A 1 207 ? -3.047 2.881 -8.134 1.00 81.00 207 ARG A CA 1
ATOM 1633 C C . ARG A 1 207 ? -3.214 1.881 -9.276 1.00 81.00 207 ARG A C 1
ATOM 1635 O O . ARG A 1 207 ? -4.206 1.160 -9.268 1.00 81.00 207 ARG A O 1
ATOM 1642 N N . GLU A 1 208 ? -2.251 1.790 -10.185 1.00 80.69 208 GLU A N 1
ATOM 1643 C CA . GLU A 1 208 ? -2.304 0.922 -11.354 1.00 80.69 208 GLU A CA 1
ATOM 1644 C C . GLU A 1 208 ? -1.133 -0.066 -11.404 1.00 80.69 208 GLU A C 1
ATOM 1646 O O . GLU A 1 208 ? -0.189 -0.029 -10.606 1.00 80.69 208 GLU A O 1
ATOM 1651 N N . GLY A 1 209 ? -1.224 -1.000 -12.352 1.00 85.88 209 GLY A N 1
ATOM 1652 C CA . GLY A 1 209 ? -0.110 -1.852 -12.740 1.00 85.88 209 GLY A CA 1
ATOM 1653 C C . GLY A 1 209 ? 0.483 -2.707 -11.608 1.00 85.88 209 GLY A C 1
ATOM 1654 O O . GLY A 1 209 ? -0.223 -3.148 -10.692 1.00 85.88 209 GLY A O 1
ATOM 1655 N N . PRO A 1 210 ? 1.798 -2.982 -11.667 1.00 90.56 210 PRO A N 1
ATOM 1656 C CA . PRO A 1 210 ? 2.500 -3.793 -10.674 1.00 90.56 210 PRO A CA 1
ATOM 1657 C C . PRO A 1 210 ? 2.431 -3.220 -9.251 1.00 90.56 210 PRO A C 1
ATOM 1659 O O . PRO A 1 210 ? 2.416 -3.988 -8.285 1.00 90.56 210 PRO A O 1
ATOM 1662 N N . TRP A 1 211 ? 2.353 -1.891 -9.110 1.00 89.25 211 TRP A N 1
ATOM 1663 C CA . TRP A 1 211 ? 2.246 -1.211 -7.817 1.00 89.25 211 TRP A CA 1
ATOM 1664 C C . TRP A 1 211 ? 0.972 -1.602 -7.076 1.00 89.25 211 TRP A C 1
ATOM 1666 O O . TRP A 1 211 ? 1.033 -1.996 -5.907 1.00 89.25 211 TRP A O 1
ATOM 1676 N N . HIS A 1 212 ? -0.163 -1.554 -7.777 1.00 87.38 212 HIS A N 1
ATOM 1677 C CA . HIS A 1 212 ? -1.463 -1.927 -7.233 1.00 87.38 212 HIS A CA 1
ATOM 1678 C C . HIS A 1 212 ? -1.523 -3.412 -6.867 1.00 87.38 212 HIS A C 1
ATOM 1680 O O . HIS A 1 212 ? -1.943 -3.778 -5.768 1.00 87.38 212 HIS A O 1
ATOM 1686 N N . LEU A 1 213 ? -1.024 -4.278 -7.754 1.00 87.06 213 LEU A N 1
ATOM 1687 C CA . LEU A 1 213 ? -0.981 -5.724 -7.515 1.00 87.06 213 LEU A CA 1
ATOM 1688 C C . LEU A 1 213 ? -0.108 -6.081 -6.295 1.00 87.06 213 LEU A C 1
ATOM 1690 O O . LEU A 1 213 ? -0.406 -7.030 -5.567 1.00 87.06 213 LEU A O 1
ATOM 1694 N N . GLY A 1 214 ? 0.931 -5.287 -6.016 1.00 88.75 214 GLY A N 1
ATOM 1695 C CA . GLY A 1 214 ? 1.781 -5.418 -4.830 1.00 88.75 214 GLY A CA 1
ATOM 1696 C C . GLY A 1 214 ? 1.120 -5.013 -3.504 1.00 88.75 214 GLY A C 1
ATOM 1697 O O . GLY A 1 214 ? 1.708 -5.244 -2.441 1.00 88.75 214 GLY A O 1
ATOM 1698 N N . GLN A 1 215 ? -0.085 -4.429 -3.522 1.00 88.69 215 GLN A N 1
ATOM 1699 C CA . GLN A 1 215 ? -0.828 -4.067 -2.305 1.00 88.69 215 GLN A CA 1
ATOM 1700 C C . GLN A 1 215 ? -1.619 -5.237 -1.703 1.00 88.69 215 GLN A C 1
ATOM 1702 O O . GLN A 1 215 ? -2.039 -5.150 -0.553 1.00 88.69 215 GLN A O 1
ATOM 1707 N N . VAL A 1 216 ? -1.779 -6.348 -2.433 1.00 84.75 216 VAL A N 1
ATOM 1708 C CA . VAL A 1 216 ? -2.564 -7.509 -1.979 1.00 84.75 216 VAL A CA 1
ATOM 1709 C C . VAL A 1 216 ? -1.963 -8.141 -0.719 1.00 84.75 216 VAL A C 1
ATOM 1711 O O . VAL A 1 216 ? -2.635 -8.280 0.301 1.00 84.75 216 VAL A O 1
ATOM 1714 N N . CYS A 1 217 ? -0.690 -8.537 -0.775 1.00 85.19 217 CYS A N 1
ATOM 1715 C CA . CYS A 1 217 ? 0.064 -9.030 0.378 1.00 85.19 217 CYS A CA 1
ATOM 1716 C C . CYS A 1 217 ? 1.577 -9.002 0.103 1.00 85.19 217 CYS A C 1
ATOM 1718 O O . CYS A 1 217 ? 2.017 -8.844 -1.038 1.00 85.19 217 CYS A O 1
ATOM 1720 N N . SER A 1 218 ? 2.393 -9.203 1.143 1.00 88.06 218 SER A N 1
ATOM 1721 C CA . SER A 1 218 ? 3.860 -9.239 1.021 1.00 88.06 218 SER A CA 1
ATOM 1722 C C . SER A 1 218 ? 4.366 -10.357 0.103 1.00 88.06 218 SER A C 1
ATOM 1724 O O . SER A 1 218 ? 5.336 -10.155 -0.620 1.00 88.06 218 SER A O 1
ATOM 1726 N N . SER A 1 219 ? 3.697 -11.515 0.086 1.00 88.44 219 SER A N 1
ATOM 1727 C CA . SER A 1 219 ? 4.051 -12.631 -0.800 1.00 88.44 219 SER A CA 1
ATOM 1728 C C . SER A 1 219 ? 3.854 -12.266 -2.275 1.00 88.44 219 SER A C 1
ATOM 1730 O O . SER A 1 219 ? 4.756 -12.482 -3.081 1.00 88.44 219 SER A O 1
ATOM 1732 N N . TRP A 1 220 ? 2.726 -11.637 -2.622 1.00 90.69 220 TRP A N 1
ATOM 1733 C CA . TRP A 1 220 ? 2.462 -11.162 -3.983 1.00 90.69 220 TRP A CA 1
ATOM 1734 C C . TRP A 1 220 ? 3.456 -10.095 -4.411 1.00 90.69 220 TRP A C 1
ATOM 1736 O O . TRP A 1 220 ? 4.022 -10.192 -5.495 1.00 90.69 220 TRP A O 1
ATOM 1746 N N . ARG A 1 221 ? 3.732 -9.129 -3.531 1.00 93.06 221 ARG A N 1
ATOM 1747 C CA . ARG A 1 221 ? 4.750 -8.108 -3.777 1.00 93.06 221 ARG A CA 1
ATOM 1748 C C . ARG A 1 221 ? 6.111 -8.729 -4.081 1.00 93.06 221 ARG A C 1
ATOM 1750 O O . ARG A 1 221 ? 6.708 -8.394 -5.096 1.00 93.06 221 ARG A O 1
ATOM 1757 N N . ASN A 1 222 ? 6.543 -9.699 -3.274 1.00 93.19 222 ASN A N 1
ATOM 1758 C CA . ASN A 1 222 ? 7.797 -10.409 -3.507 1.00 93.19 222 ASN A CA 1
ATOM 1759 C C . ASN A 1 222 ? 7.809 -11.119 -4.870 1.00 93.19 222 ASN A C 1
ATOM 1761 O O . ASN A 1 222 ? 8.791 -11.026 -5.598 1.00 93.19 222 ASN A O 1
ATOM 1765 N N . VAL A 1 223 ? 6.719 -11.793 -5.255 1.00 93.19 223 VAL A N 1
ATOM 1766 C CA . VAL A 1 223 ? 6.611 -12.444 -6.573 1.00 93.19 223 VAL A CA 1
ATOM 1767 C C . VAL A 1 223 ? 6.696 -11.422 -7.712 1.00 93.19 223 VAL A C 1
ATOM 1769 O O . VAL A 1 223 ? 7.456 -11.625 -8.656 1.00 93.19 223 VAL A O 1
ATOM 1772 N N . ILE A 1 224 ? 5.966 -10.309 -7.616 1.00 93.88 224 ILE A N 1
ATOM 1773 C CA . ILE A 1 224 ? 5.951 -9.247 -8.634 1.00 93.88 224 ILE A CA 1
ATOM 1774 C C . ILE A 1 224 ? 7.346 -8.637 -8.812 1.00 93.88 224 ILE A C 1
ATOM 1776 O O . ILE A 1 224 ? 7.786 -8.423 -9.940 1.00 93.88 224 ILE A O 1
ATOM 1780 N N . GLU A 1 225 ? 8.042 -8.361 -7.711 1.00 93.50 225 GLU A N 1
ATOM 1781 C CA . GLU A 1 225 ? 9.366 -7.730 -7.722 1.00 93.50 225 GLU A CA 1
ATOM 1782 C C . GLU A 1 225 ? 10.470 -8.693 -8.176 1.00 93.50 225 GLU A C 1
ATOM 1784 O O . GLU A 1 225 ? 11.415 -8.283 -8.850 1.00 93.50 225 GLU A O 1
ATOM 1789 N N . THR A 1 226 ? 10.367 -9.981 -7.825 1.00 91.62 226 THR A N 1
ATOM 1790 C CA . THR A 1 226 ? 11.473 -10.931 -8.018 1.00 91.62 226 THR A CA 1
ATOM 1791 C C . THR A 1 226 ? 11.297 -11.899 -9.182 1.00 91.62 226 THR A C 1
ATOM 1793 O O . THR A 1 226 ? 12.307 -12.375 -9.707 1.00 91.62 226 THR A O 1
ATOM 1796 N N . LEU A 1 227 ? 10.070 -12.191 -9.613 1.00 93.31 227 LEU A N 1
ATOM 1797 C CA . LEU A 1 227 ? 9.787 -13.250 -10.591 1.00 93.31 227 LEU A CA 1
ATOM 1798 C C . LEU A 1 227 ? 9.057 -12.763 -11.849 1.00 93.31 227 LEU A C 1
ATOM 1800 O O . LEU A 1 227 ? 9.006 -13.509 -12.825 1.00 93.31 227 LEU A O 1
ATOM 1804 N N . CYS A 1 228 ? 8.540 -11.531 -11.855 1.00 93.56 228 CYS A N 1
ATOM 1805 C CA . CYS A 1 228 ? 7.732 -10.997 -12.955 1.00 93.56 228 CYS A CA 1
ATOM 1806 C C . CYS A 1 228 ? 8.295 -9.688 -13.555 1.00 93.56 228 CYS A C 1
ATOM 1808 O O . CYS A 1 228 ? 7.574 -8.685 -13.602 1.00 93.56 228 CYS A O 1
ATOM 1810 N N . PRO A 1 229 ? 9.559 -9.650 -14.027 1.00 94.25 229 PRO A N 1
ATOM 1811 C CA . PRO A 1 229 ? 10.148 -8.441 -14.617 1.00 94.25 229 PRO A CA 1
ATOM 1812 C C . PRO A 1 229 ? 9.368 -7.915 -15.834 1.00 94.25 229 PRO A C 1
ATOM 1814 O O . PRO A 1 229 ? 9.361 -6.715 -16.095 1.00 94.25 229 PRO A O 1
ATOM 1817 N N . GLU A 1 230 ? 8.666 -8.786 -16.559 1.00 91.75 230 GLU A N 1
ATOM 1818 C CA . GLU A 1 230 ? 7.826 -8.430 -17.704 1.00 91.75 230 GLU A CA 1
ATOM 1819 C C . GLU A 1 230 ? 6.657 -7.502 -17.347 1.00 91.75 230 GLU A C 1
ATOM 1821 O O . GLU A 1 230 ? 6.191 -6.759 -18.206 1.00 91.75 230 GLU A O 1
ATOM 1826 N N . LEU A 1 231 ? 6.188 -7.513 -16.094 1.00 91.25 231 LEU A N 1
ATOM 1827 C CA . LEU A 1 231 ? 5.108 -6.624 -15.654 1.00 91.25 231 LEU A CA 1
ATOM 1828 C C . LEU A 1 231 ? 5.586 -5.175 -15.527 1.00 91.25 231 LEU A C 1
ATOM 1830 O O . LEU A 1 231 ? 4.792 -4.260 -15.693 1.00 91.25 231 LEU A O 1
ATOM 1834 N N . TRP A 1 232 ? 6.879 -4.983 -15.263 1.00 93.88 232 TRP A N 1
ATOM 1835 C CA . TRP A 1 232 ? 7.526 -3.680 -15.114 1.00 93.88 232 TRP A CA 1
ATOM 1836 C C . TRP A 1 232 ? 8.067 -3.129 -16.433 1.00 93.88 232 TRP A C 1
ATOM 1838 O O . TRP A 1 232 ? 8.589 -2.024 -16.456 1.00 93.88 232 TRP A O 1
ATOM 1848 N N . ALA A 1 233 ? 8.027 -3.913 -17.513 1.00 93.62 233 ALA A N 1
ATOM 1849 C CA . ALA A 1 233 ? 8.695 -3.592 -18.773 1.00 93.62 233 ALA A CA 1
ATOM 1850 C C . ALA A 1 233 ? 7.766 -2.977 -19.831 1.00 93.62 233 ALA A C 1
ATOM 1852 O O . ALA A 1 233 ? 8.258 -2.493 -20.847 1.00 93.62 233 ALA A O 1
ATOM 1853 N N . THR A 1 234 ? 6.451 -3.009 -19.598 1.00 91.12 234 THR A N 1
ATOM 1854 C CA . THR A 1 234 ? 5.440 -2.361 -20.440 1.00 91.12 234 THR A CA 1
ATOM 1855 C C . THR A 1 234 ? 4.813 -1.211 -19.662 1.00 91.12 234 THR A C 1
ATOM 1857 O O . THR A 1 234 ? 4.037 -1.469 -18.741 1.00 91.12 234 THR A O 1
ATOM 1860 N N . MET A 1 235 ? 5.163 0.033 -19.988 1.00 91.38 235 MET A N 1
ATOM 1861 C CA . MET A 1 235 ? 4.820 1.189 -19.147 1.00 91.38 235 MET A CA 1
ATOM 1862 C C . MET A 1 235 ? 4.518 2.460 -19.949 1.00 91.38 235 MET A C 1
ATOM 1864 O O . MET A 1 235 ? 4.967 2.608 -21.083 1.00 91.38 235 MET A O 1
ATOM 1868 N N . ALA A 1 236 ? 3.798 3.394 -19.342 1.00 90.12 236 ALA A N 1
ATOM 1869 C CA . ALA A 1 236 ? 3.649 4.762 -19.812 1.00 90.12 236 ALA A CA 1
ATOM 1870 C C . ALA A 1 236 ? 4.396 5.704 -18.860 1.00 90.12 236 ALA A C 1
ATOM 1872 O O . ALA A 1 236 ? 4.329 5.552 -17.642 1.00 90.12 236 ALA A O 1
ATOM 1873 N N . VAL A 1 237 ? 5.138 6.652 -19.422 1.00 89.56 237 VAL A N 1
ATOM 1874 C CA . VAL A 1 237 ? 5.832 7.708 -18.683 1.00 89.56 237 VAL A CA 1
ATOM 1875 C C . VAL A 1 237 ? 5.194 9.024 -19.104 1.00 89.56 237 VAL A C 1
ATOM 1877 O O . VAL A 1 237 ? 5.611 9.656 -20.078 1.00 89.56 237 VAL A O 1
ATOM 1880 N N . GLU A 1 238 ? 4.127 9.383 -18.403 1.00 83.31 238 GLU A N 1
ATOM 1881 C CA . GLU A 1 238 ? 3.313 10.568 -18.657 1.00 83.31 238 GLU A CA 1
ATOM 1882 C C . GLU A 1 238 ? 3.050 11.257 -17.323 1.00 83.31 238 GLU A C 1
ATOM 1884 O O . GLU A 1 238 ? 2.689 10.609 -16.347 1.00 83.31 238 GLU A O 1
ATOM 1889 N N . MET A 1 239 ? 3.276 12.568 -17.245 1.00 71.19 239 MET A N 1
ATOM 1890 C CA . MET A 1 239 ? 3.034 13.279 -15.993 1.00 71.19 239 MET A CA 1
ATOM 1891 C C . MET A 1 239 ? 1.527 13.374 -15.735 1.00 71.19 239 MET A C 1
ATOM 1893 O O . MET A 1 239 ? 0.795 13.837 -16.613 1.00 71.19 239 MET A O 1
ATOM 1897 N N . PRO A 1 240 ? 1.039 12.971 -14.549 1.00 63.44 240 PRO A N 1
ATOM 1898 C CA . PRO A 1 240 ? -0.385 13.005 -14.266 1.00 63.44 240 PRO A CA 1
ATOM 1899 C C . PRO A 1 240 ? -0.878 14.455 -14.242 1.00 63.44 240 PRO A C 1
ATOM 1901 O O . PRO A 1 240 ? -0.458 15.252 -13.408 1.00 63.44 240 PRO A O 1
ATOM 1904 N N . PHE A 1 241 ? -1.832 14.781 -15.116 1.00 54.34 241 PHE A N 1
ATOM 1905 C CA . PHE A 1 241 ? -2.385 16.134 -15.273 1.00 54.34 241 PHE A CA 1
ATOM 1906 C C . PHE A 1 241 ? -3.092 16.700 -14.023 1.00 54.34 241 PHE A C 1
ATOM 1908 O O . PHE A 1 241 ? -3.482 17.864 -14.028 1.00 54.34 241 PHE A O 1
ATOM 1915 N N . SER A 1 242 ? -3.334 15.904 -12.970 1.00 52.38 242 SER A N 1
ATOM 1916 C CA . SER A 1 242 ? -4.202 16.340 -11.860 1.00 52.38 242 SER A CA 1
ATOM 1917 C C . SER A 1 242 ? -3.962 15.722 -10.474 1.00 52.38 242 SER A C 1
ATOM 1919 O O . SER A 1 242 ? -4.784 15.940 -9.583 1.00 52.38 242 SER A O 1
ATOM 1921 N N . TYR A 1 243 ? -2.854 15.012 -10.220 1.00 48.34 243 TYR A N 1
ATOM 1922 C CA . TYR A 1 243 ? -2.621 14.411 -8.896 1.00 48.34 243 TYR A CA 1
ATOM 1923 C C . TYR A 1 243 ? -1.445 15.033 -8.137 1.00 48.34 243 TYR A C 1
ATOM 1925 O O . TYR A 1 243 ? -0.293 15.015 -8.556 1.00 48.34 243 TYR A O 1
ATOM 1933 N N . GLN A 1 244 ? -1.806 15.591 -6.985 1.00 57.62 244 GLN A N 1
ATOM 1934 C CA . GLN A 1 244 ? -0.985 16.327 -6.034 1.00 57.62 244 GLN A CA 1
ATOM 1935 C C . GLN A 1 244 ? 0.116 15.458 -5.386 1.00 57.62 244 GLN A C 1
ATOM 1937 O O . GLN A 1 244 ? -0.085 14.275 -5.111 1.00 57.62 244 GLN A O 1
ATOM 1942 N N . HIS A 1 245 ? 1.233 16.118 -5.045 1.00 60.62 245 HIS A N 1
ATOM 1943 C CA . HIS A 1 245 ? 2.303 15.719 -4.105 1.00 60.62 245 HIS A CA 1
ATOM 1944 C C . HIS A 1 245 ? 3.450 14.814 -4.586 1.00 60.62 245 HIS A C 1
ATOM 1946 O O . HIS A 1 245 ? 4.291 14.446 -3.762 1.00 60.62 245 HIS A O 1
ATOM 1952 N N . LEU A 1 246 ? 3.562 14.481 -5.874 1.00 72.44 246 LEU A N 1
ATOM 1953 C CA . LEU A 1 246 ? 4.729 13.734 -6.358 1.00 72.44 246 LEU A CA 1
ATOM 1954 C C . LEU A 1 246 ? 5.905 14.696 -6.590 1.00 72.44 246 LEU A C 1
ATOM 1956 O O . LEU A 1 246 ? 5.883 15.518 -7.501 1.00 72.44 246 LEU A O 1
ATOM 1960 N N . THR A 1 247 ? 6.923 14.638 -5.727 1.00 80.38 247 THR A N 1
ATOM 1961 C CA . THR A 1 247 ? 8.105 15.502 -5.878 1.00 80.38 247 THR A CA 1
ATOM 1962 C C . THR A 1 247 ? 8.949 15.078 -7.081 1.00 80.38 247 THR A C 1
ATOM 1964 O O . THR A 1 247 ? 8.921 13.916 -7.495 1.00 80.38 247 THR A O 1
ATOM 1967 N N . ALA A 1 248 ? 9.734 16.014 -7.623 1.00 80.06 248 ALA A N 1
ATOM 1968 C CA . ALA A 1 248 ? 10.665 15.759 -8.722 1.00 80.06 248 ALA A CA 1
ATOM 1969 C C . ALA A 1 248 ? 11.575 14.546 -8.463 1.00 80.06 248 ALA A C 1
ATOM 1971 O O . ALA A 1 248 ? 11.690 13.662 -9.313 1.00 80.06 248 ALA A O 1
ATOM 1972 N N . ASP A 1 249 ? 12.167 14.487 -7.269 1.00 83.94 249 ASP A N 1
ATOM 1973 C CA . ASP A 1 249 ? 13.085 13.419 -6.874 1.00 83.94 249 ASP A CA 1
ATOM 1974 C C . ASP A 1 249 ? 12.355 12.073 -6.765 1.00 83.94 249 ASP A C 1
ATOM 1976 O O . ASP A 1 249 ? 12.848 11.053 -7.247 1.00 83.94 249 ASP A O 1
ATOM 1980 N N . THR A 1 250 ? 11.132 12.075 -6.221 1.00 87.31 250 THR A N 1
ATOM 1981 C CA . THR A 1 250 ? 10.294 10.870 -6.123 1.00 87.31 250 THR A CA 1
ATOM 1982 C C . THR A 1 250 ? 9.932 10.308 -7.496 1.00 87.31 250 THR A C 1
ATOM 1984 O O . THR A 1 250 ? 9.954 9.095 -7.675 1.00 87.31 250 THR A O 1
ATOM 1987 N N . ALA A 1 251 ? 9.620 11.151 -8.484 1.00 87.25 251 ALA A N 1
ATOM 1988 C CA . ALA A 1 251 ? 9.301 10.676 -9.832 1.00 87.25 251 ALA A CA 1
ATOM 1989 C C . ALA A 1 251 ? 10.500 9.958 -10.469 1.00 87.25 251 ALA A C 1
ATOM 1991 O O . ALA A 1 251 ? 10.377 8.839 -10.974 1.00 87.25 251 ALA A O 1
ATOM 1992 N N . VAL A 1 252 ? 11.681 10.570 -10.378 1.00 90.19 252 VAL A N 1
ATOM 1993 C CA . VAL A 1 252 ? 12.931 9.982 -10.875 1.00 90.19 252 VAL A CA 1
ATOM 1994 C C . VAL A 1 252 ? 13.242 8.658 -10.172 1.00 90.19 252 VAL A C 1
ATOM 1996 O O . VAL A 1 252 ? 13.635 7.687 -10.827 1.00 90.19 252 VAL A O 1
ATOM 1999 N N . GLU A 1 253 ? 13.032 8.591 -8.857 1.00 92.75 253 GLU A N 1
ATOM 2000 C CA . GLU A 1 253 ? 13.219 7.371 -8.070 1.00 92.75 253 GLU A CA 1
ATOM 2001 C C . GLU A 1 253 ? 12.241 6.264 -8.492 1.00 92.75 253 GLU A C 1
ATOM 2003 O O . GLU A 1 253 ? 12.671 5.143 -8.767 1.00 92.75 253 GLU A O 1
ATOM 2008 N N . ILE A 1 254 ? 10.947 6.571 -8.630 1.00 92.56 254 ILE A N 1
ATOM 2009 C CA . ILE A 1 254 ? 9.925 5.603 -9.059 1.00 92.56 254 ILE A CA 1
ATOM 2010 C C . ILE A 1 254 ? 10.257 5.035 -10.444 1.00 92.56 254 ILE A C 1
ATOM 2012 O O . ILE A 1 254 ? 10.169 3.817 -10.652 1.00 92.56 254 ILE A O 1
ATOM 2016 N N . LEU A 1 255 ? 10.672 5.887 -11.386 1.00 94.00 255 LEU A N 1
ATOM 2017 C CA . LEU A 1 255 ? 11.088 5.440 -12.713 1.00 94.00 255 LEU A CA 1
ATOM 2018 C C . LEU A 1 255 ? 12.330 4.544 -12.636 1.00 94.00 255 LEU A C 1
ATOM 2020 O O . LEU A 1 255 ? 12.361 3.476 -13.250 1.00 94.00 255 LEU A O 1
ATOM 2024 N N . SER A 1 256 ? 13.327 4.939 -11.845 1.00 95.31 256 SER A N 1
ATOM 2025 C CA . SER A 1 256 ? 14.557 4.161 -11.658 1.00 95.31 256 SER A CA 1
ATOM 2026 C C . SER A 1 256 ? 14.262 2.776 -11.077 1.00 95.31 256 SER A C 1
ATOM 2028 O O . SER A 1 256 ? 14.713 1.769 -11.626 1.00 95.31 256 SER A O 1
ATOM 2030 N N . VAL A 1 257 ? 13.426 2.701 -10.037 1.00 95.44 257 VAL A N 1
ATOM 2031 C CA . VAL A 1 257 ? 12.990 1.437 -9.423 1.00 95.44 257 VAL A CA 1
ATOM 2032 C C . VAL A 1 257 ? 12.207 0.578 -10.421 1.00 95.44 257 VAL A C 1
ATOM 2034 O O . VAL A 1 257 ? 12.399 -0.637 -10.483 1.00 95.44 257 VAL A O 1
ATOM 2037 N N . THR A 1 258 ? 11.354 1.183 -11.248 1.00 95.12 258 THR A N 1
ATOM 2038 C CA . THR A 1 258 ? 10.615 0.471 -12.306 1.00 95.12 258 THR A CA 1
ATOM 2039 C C . THR A 1 258 ? 11.568 -0.157 -13.331 1.00 95.12 258 THR A C 1
ATOM 2041 O O . THR A 1 258 ? 11.440 -1.333 -13.699 1.00 95.12 258 THR A O 1
ATOM 2044 N N . LEU A 1 259 ? 12.583 0.592 -13.761 1.00 95.94 259 LEU A N 1
ATOM 2045 C CA . LEU A 1 259 ? 13.586 0.128 -14.721 1.00 95.94 259 LEU A CA 1
ATOM 2046 C C . LEU A 1 259 ? 14.529 -0.931 -14.138 1.00 95.94 259 LEU A C 1
ATOM 2048 O O . LEU A 1 259 ? 14.928 -1.851 -14.860 1.00 95.94 259 LEU A O 1
ATOM 2052 N N . GLU A 1 260 ? 14.834 -0.848 -12.844 1.00 95.81 260 GLU A N 1
ATOM 2053 C CA . GLU A 1 260 ? 15.574 -1.875 -12.109 1.00 95.81 260 GLU A CA 1
ATOM 2054 C C . GLU A 1 260 ? 14.770 -3.183 -12.030 1.00 95.81 260 GLU A C 1
ATOM 2056 O O . GLU A 1 260 ? 15.270 -4.259 -12.376 1.00 95.81 260 GLU A O 1
ATOM 2061 N N . ARG A 1 261 ? 13.488 -3.097 -11.657 1.00 95.56 261 ARG A N 1
ATOM 2062 C CA . ARG A 1 261 ? 12.593 -4.260 -11.519 1.00 95.56 261 ARG A CA 1
ATOM 2063 C C . ARG A 1 261 ? 12.281 -4.943 -12.847 1.00 95.56 261 ARG A C 1
ATOM 2065 O O . ARG A 1 261 ? 12.100 -6.160 -12.882 1.00 95.56 261 ARG A O 1
ATOM 2072 N N . SER A 1 262 ? 12.296 -4.202 -13.953 1.00 95.62 262 SER A N 1
ATOM 2073 C CA . SER A 1 262 ? 12.197 -4.784 -15.300 1.00 95.62 262 SER A CA 1
ATOM 2074 C C . SER A 1 262 ? 13.470 -5.521 -15.753 1.00 95.62 262 SER A C 1
ATOM 2076 O O . SER A 1 262 ? 13.439 -6.253 -16.747 1.00 95.62 262 SER A O 1
ATOM 2078 N N . ARG A 1 263 ? 14.581 -5.409 -15.009 1.00 94.00 263 ARG A N 1
ATOM 2079 C CA . ARG A 1 263 ? 15.840 -6.154 -15.204 1.00 94.00 263 ARG A CA 1
ATOM 2080 C C . ARG A 1 263 ? 16.385 -6.073 -16.631 1.00 94.00 263 ARG A C 1
ATOM 2082 O O . ARG A 1 263 ? 16.672 -4.994 -17.114 1.00 94.00 263 ARG A O 1
ATOM 2089 N N . ASN A 1 264 ? 16.556 -7.207 -17.312 1.00 94.69 264 ASN A N 1
ATOM 2090 C CA . ASN A 1 264 ? 17.011 -7.276 -18.703 1.00 94.69 264 ASN A CA 1
ATOM 2091 C C . ASN A 1 264 ? 15.846 -7.496 -19.678 1.00 94.69 264 ASN A C 1
ATOM 2093 O O . ASN A 1 264 ? 16.075 -7.822 -20.842 1.00 94.69 264 ASN A O 1
ATOM 2097 N N . HIS A 1 265 ? 14.595 -7.358 -19.222 1.00 94.56 265 HIS A N 1
ATOM 2098 C CA . HIS A 1 265 ? 13.448 -7.528 -20.104 1.00 94.56 265 HIS A CA 1
ATOM 2099 C C . HIS A 1 265 ? 13.403 -6.385 -21.132 1.00 94.56 265 HIS A C 1
ATOM 2101 O O . HIS A 1 265 ? 13.721 -5.240 -20.766 1.00 94.56 265 HIS A O 1
ATOM 2107 N N . PRO A 1 266 ? 13.035 -6.667 -22.399 1.00 95.50 266 PRO A N 1
ATOM 2108 C CA . PRO A 1 266 ? 12.890 -5.619 -23.395 1.00 95.50 266 PRO A CA 1
ATOM 2109 C C . PRO A 1 266 ? 11.752 -4.672 -23.017 1.00 95.50 266 PRO A C 1
ATOM 2111 O O . PRO A 1 266 ? 10.703 -5.118 -22.550 1.00 95.50 266 PRO A O 1
ATOM 2114 N N . LEU A 1 267 ? 11.997 -3.381 -23.206 1.00 94.44 267 LEU A N 1
ATOM 2115 C CA . LEU A 1 267 ? 11.122 -2.294 -22.798 1.00 94.44 267 LEU A CA 1
ATOM 2116 C C . LEU A 1 267 ? 10.167 -1.929 -23.932 1.00 94.44 267 LEU A C 1
ATOM 2118 O O . LEU A 1 267 ? 10.618 -1.614 -25.039 1.00 94.44 267 LEU A O 1
ATOM 2122 N N . ASP A 1 268 ? 8.876 -1.928 -23.611 1.00 92.62 268 ASP A N 1
ATOM 2123 C CA . ASP A 1 268 ? 7.817 -1.371 -24.441 1.00 92.62 268 ASP A CA 1
ATOM 2124 C C . ASP A 1 268 ? 7.226 -0.173 -23.706 1.00 92.62 268 ASP A C 1
ATOM 2126 O O . ASP A 1 268 ? 6.701 -0.335 -22.603 1.00 92.62 268 ASP A O 1
ATOM 2130 N N . PHE A 1 269 ? 7.325 1.032 -24.256 1.00 92.00 269 PHE A N 1
ATOM 2131 C CA . PHE A 1 269 ? 6.823 2.187 -23.525 1.00 92.00 269 PHE A CA 1
ATOM 2132 C C . PHE A 1 269 ? 6.347 3.336 -24.395 1.00 92.00 269 PHE A C 1
ATOM 2134 O O . PHE A 1 269 ? 6.843 3.565 -25.500 1.00 92.00 269 PHE A O 1
ATOM 2141 N N . TYR A 1 270 ? 5.403 4.072 -23.821 1.00 90.12 270 TYR A N 1
ATOM 2142 C CA . TYR A 1 270 ? 4.969 5.374 -24.292 1.00 90.12 270 TYR A CA 1
ATOM 2143 C C . TYR A 1 270 ? 5.596 6.461 -23.412 1.00 90.12 270 TYR A C 1
ATOM 2145 O O . TYR A 1 270 ? 5.567 6.349 -22.187 1.00 90.12 270 TYR A O 1
ATOM 2153 N N . PHE A 1 271 ? 6.186 7.491 -24.013 1.00 88.75 271 PHE A N 1
ATOM 2154 C CA . PHE A 1 271 ? 6.745 8.638 -23.294 1.00 88.75 271 PHE A CA 1
ATOM 2155 C C . PHE A 1 271 ? 6.090 9.926 -23.786 1.00 88.75 271 PHE A C 1
ATOM 2157 O O . PHE A 1 271 ? 6.201 10.259 -24.967 1.00 88.75 271 PHE A O 1
ATOM 2164 N N . HIS A 1 272 ? 5.443 10.665 -22.889 1.00 86.06 272 HIS A N 1
ATOM 2165 C CA . HIS A 1 272 ? 4.770 11.913 -23.230 1.00 86.06 272 HIS A CA 1
ATOM 2166 C C . HIS A 1 272 ? 5.413 13.093 -22.513 1.00 86.06 272 HIS A C 1
ATOM 2168 O O . HIS A 1 272 ? 5.382 13.186 -21.287 1.00 86.06 272 HIS A O 1
ATOM 2174 N N . TYR A 1 273 ? 5.979 14.008 -23.292 1.00 79.94 273 TYR A N 1
ATOM 2175 C CA . TYR A 1 273 ? 6.486 15.280 -22.812 1.00 79.94 273 TYR A CA 1
ATOM 2176 C C . TYR A 1 273 ? 6.194 16.380 -23.831 1.00 79.94 273 TYR A C 1
ATOM 2178 O O . TYR A 1 273 ? 6.890 16.510 -24.843 1.00 79.94 273 TYR A O 1
ATOM 2186 N N . ASP A 1 274 ? 5.166 17.170 -23.533 1.00 70.50 274 ASP A N 1
ATOM 2187 C CA . ASP A 1 274 ? 4.795 18.367 -24.276 1.00 70.50 274 ASP A CA 1
ATOM 2188 C C . ASP A 1 274 ? 4.770 19.579 -23.326 1.00 70.50 274 ASP A C 1
ATOM 2190 O O . ASP A 1 274 ? 3.996 19.630 -22.372 1.00 70.50 274 ASP A O 1
ATOM 2194 N N . GLU A 1 275 ? 5.660 20.543 -23.568 1.00 59.41 275 GLU A N 1
ATOM 2195 C CA . GLU A 1 275 ? 5.817 21.752 -22.744 1.00 59.41 275 GLU A CA 1
ATOM 2196 C C . GLU A 1 275 ? 4.669 22.755 -22.974 1.00 59.41 275 GLU A C 1
ATOM 2198 O O . GLU A 1 275 ? 4.458 23.651 -22.159 1.00 59.41 275 GLU A O 1
ATOM 2203 N N . PHE A 1 276 ? 3.883 22.595 -24.049 1.00 53.16 276 PHE A N 1
ATOM 2204 C CA . PHE A 1 276 ? 2.848 23.559 -24.435 1.00 53.16 276 PHE A CA 1
ATOM 2205 C C . PHE A 1 276 ? 1.593 23.554 -23.539 1.00 53.16 276 PHE A C 1
ATOM 2207 O O . PHE A 1 276 ? 0.776 24.465 -23.662 1.00 53.16 276 PHE A O 1
ATOM 2214 N N . PHE A 1 277 ? 1.434 22.583 -22.629 1.00 49.03 277 PHE A N 1
ATOM 2215 C CA . PHE A 1 277 ? 0.231 22.440 -21.788 1.00 49.03 277 PHE A CA 1
ATOM 2216 C C . PHE A 1 277 ? 0.469 22.579 -20.273 1.00 49.03 277 PHE A C 1
ATOM 2218 O O . PHE A 1 277 ? -0.485 22.493 -19.499 1.00 49.03 277 PHE A O 1
ATOM 2225 N N . SER A 1 278 ? 1.703 22.822 -19.816 1.00 50.31 278 SER A N 1
ATOM 2226 C CA . SER A 1 278 ? 2.018 22.936 -18.384 1.00 50.31 278 SER A CA 1
ATOM 2227 C C . SER A 1 278 ? 2.005 24.393 -17.898 1.00 50.31 278 SER A C 1
ATOM 2229 O O . SER A 1 278 ? 3.024 24.919 -17.456 1.00 50.31 278 SER A O 1
ATOM 2231 N N . GLU A 1 279 ? 0.853 25.065 -17.979 1.00 45.25 279 GLU A N 1
ATOM 2232 C CA . GLU A 1 279 ? 0.621 26.337 -17.260 1.00 45.25 279 GLU A CA 1
ATOM 2233 C C . GLU A 1 279 ? 0.276 26.113 -15.773 1.00 45.25 279 GLU A C 1
ATOM 2235 O O . GLU A 1 279 ? 0.148 27.071 -15.013 1.00 45.25 279 GLU A O 1
ATOM 2240 N N . VAL A 1 280 ? 0.147 24.854 -15.334 1.00 48.34 280 VAL A N 1
ATOM 2241 C CA . VAL A 1 280 ? -0.149 24.513 -13.939 1.00 48.34 280 VAL A CA 1
ATOM 2242 C C . VAL A 1 280 ? 1.149 24.227 -13.181 1.00 48.34 280 VAL A C 1
ATOM 2244 O O . VAL A 1 280 ? 1.871 23.270 -13.444 1.00 48.34 280 VAL A O 1
ATOM 2247 N N . GLU A 1 281 ? 1.409 25.149 -12.267 1.00 49.94 281 GLU A N 1
ATOM 2248 C CA . GLU A 1 281 ? 2.478 25.301 -11.288 1.00 49.94 281 GLU A CA 1
ATOM 2249 C C . GLU A 1 281 ? 3.045 24.008 -10.646 1.00 49.94 281 GLU A C 1
ATOM 2251 O O . GLU A 1 281 ? 2.318 23.093 -10.271 1.00 49.94 281 GLU A O 1
ATOM 2256 N N . GLU A 1 282 ? 4.373 24.039 -10.437 1.00 50.88 282 GLU A N 1
ATOM 2257 C CA . GLU A 1 282 ? 5.186 23.324 -9.425 1.00 50.88 282 GLU A CA 1
ATOM 2258 C C . GLU A 1 282 ? 5.986 22.052 -9.770 1.00 50.88 282 GLU A C 1
ATOM 2260 O O . GLU A 1 282 ? 6.803 21.643 -8.940 1.00 50.88 282 GLU A O 1
ATOM 2265 N N . MET A 1 283 ? 5.937 21.492 -10.984 1.00 53.91 283 MET A N 1
ATOM 2266 C CA . MET A 1 283 ? 6.931 20.475 -11.388 1.00 53.91 283 MET A CA 1
ATOM 2267 C C . MET A 1 283 ? 7.847 21.007 -12.489 1.00 53.91 283 MET A C 1
ATOM 2269 O O . MET A 1 283 ? 7.407 21.397 -13.566 1.00 53.91 283 MET A O 1
ATOM 2273 N N . LYS A 1 284 ? 9.151 21.086 -12.193 1.00 57.97 284 LYS A N 1
ATOM 2274 C CA . LYS A 1 284 ? 10.133 21.708 -13.090 1.00 57.97 284 LYS A CA 1
ATOM 2275 C C . LYS A 1 284 ? 10.225 20.902 -14.397 1.00 57.97 284 LYS A C 1
ATOM 2277 O O . LYS A 1 284 ? 10.410 19.688 -14.311 1.00 57.97 284 LYS A O 1
ATOM 2282 N N . PRO A 1 285 ? 10.247 21.550 -15.580 1.00 65.06 285 PRO A N 1
ATOM 2283 C CA . PRO A 1 285 ? 10.512 20.903 -16.877 1.00 65.06 285 PRO A CA 1
ATOM 2284 C C . PRO A 1 285 ? 11.704 19.929 -16.835 1.00 65.06 285 PRO A C 1
ATOM 2286 O O . PRO A 1 285 ? 11.683 18.854 -17.428 1.00 65.06 285 PRO A O 1
ATOM 2289 N N . GLN A 1 286 ? 12.697 20.266 -16.007 1.00 76.62 286 GLN A N 1
ATOM 2290 C CA . GLN A 1 286 ? 13.901 19.493 -15.707 1.00 76.62 286 GLN A CA 1
ATOM 2291 C C . GLN A 1 286 ? 13.643 18.039 -15.271 1.00 76.62 286 GLN A C 1
ATOM 2293 O O . GLN A 1 286 ? 14.463 17.177 -15.577 1.00 76.62 286 GLN A O 1
ATOM 2298 N N . THR A 1 287 ? 12.542 17.728 -14.577 1.00 84.50 287 THR A N 1
ATOM 2299 C CA . THR A 1 287 ? 12.285 16.353 -14.112 1.00 84.50 287 THR A CA 1
ATOM 2300 C C . THR A 1 287 ? 11.987 15.406 -15.266 1.00 84.50 287 THR A C 1
ATOM 2302 O O . THR A 1 287 ? 12.510 14.292 -15.298 1.00 84.50 287 THR A O 1
ATOM 2305 N N . MET A 1 288 ? 11.192 15.844 -16.244 1.00 84.81 288 MET A N 1
ATOM 2306 C CA . MET A 1 288 ? 10.901 15.023 -17.420 1.00 84.81 288 MET A CA 1
ATOM 2307 C C . MET A 1 288 ? 12.119 14.874 -18.321 1.00 84.81 288 MET A C 1
ATOM 2309 O O . MET A 1 288 ? 12.341 13.797 -18.870 1.00 84.81 288 MET A O 1
ATOM 2313 N N . GLU A 1 289 ? 12.971 15.897 -18.399 1.00 86.88 289 GLU A N 1
ATOM 2314 C CA . GLU A 1 289 ? 14.264 15.767 -19.070 1.00 86.88 289 GLU A CA 1
ATOM 2315 C C . GLU A 1 289 ? 15.168 14.718 -18.400 1.00 86.88 289 GLU A C 1
ATOM 2317 O O . GLU A 1 289 ? 15.817 13.936 -19.094 1.00 86.88 289 GLU A O 1
ATOM 2322 N N . GLN A 1 290 ? 15.197 14.672 -17.062 1.00 89.19 290 GLN A N 1
ATOM 2323 C CA . GLN A 1 290 ? 15.942 13.655 -16.310 1.00 89.19 290 GLN A CA 1
ATOM 2324 C C . GLN A 1 290 ? 15.356 12.256 -16.518 1.00 89.19 290 GLN A C 1
ATOM 2326 O O . GLN A 1 290 ? 16.101 11.307 -16.768 1.00 89.19 290 GLN A O 1
ATOM 2331 N N . CYS A 1 291 ? 14.027 12.124 -16.474 1.00 90.50 291 CYS A N 1
ATOM 2332 C CA . CYS A 1 291 ? 13.346 10.867 -16.781 1.00 90.50 291 CYS A CA 1
ATOM 2333 C C . CYS A 1 291 ? 13.692 10.393 -18.198 1.00 90.50 291 CYS A C 1
ATOM 2335 O O . CYS A 1 291 ? 14.005 9.221 -18.404 1.00 90.50 291 CYS A O 1
ATOM 2337 N N . PHE A 1 292 ? 13.712 11.308 -19.167 1.00 90.94 292 PHE A N 1
ATOM 2338 C CA . PHE A 1 292 ? 14.103 11.007 -20.537 1.00 90.94 292 PHE A CA 1
ATOM 2339 C C . PHE A 1 292 ? 15.561 10.540 -20.642 1.00 90.94 292 PHE A C 1
ATOM 2341 O O . PHE A 1 292 ? 15.833 9.530 -21.291 1.00 90.94 292 PHE A O 1
ATOM 2348 N N . ASP A 1 293 ? 16.497 11.216 -19.970 1.00 91.44 293 ASP A N 1
ATOM 2349 C CA . ASP A 1 293 ? 17.909 10.816 -19.952 1.00 91.44 293 ASP A CA 1
ATOM 2350 C C . ASP A 1 293 ? 18.097 9.404 -19.370 1.00 91.44 293 ASP A C 1
ATOM 2352 O O . ASP A 1 293 ? 18.867 8.607 -19.919 1.00 91.44 293 ASP A O 1
ATOM 2356 N N . ILE A 1 294 ? 17.358 9.063 -18.309 1.00 92.94 294 ILE A N 1
ATOM 2357 C CA . ILE A 1 294 ? 17.340 7.712 -17.728 1.00 92.94 294 ILE A CA 1
ATOM 2358 C C . ILE A 1 294 ? 16.820 6.701 -18.753 1.00 92.94 294 ILE A C 1
ATOM 2360 O O . ILE A 1 294 ? 17.475 5.685 -19.000 1.00 92.94 294 ILE A O 1
ATOM 2364 N N . MET A 1 295 ? 15.690 6.991 -19.407 1.00 92.56 295 MET A N 1
ATOM 2365 C CA . MET A 1 295 ? 15.133 6.111 -20.437 1.00 92.56 295 MET A CA 1
ATOM 2366 C C . MET A 1 295 ? 16.139 5.869 -21.566 1.00 92.56 295 MET A C 1
ATOM 2368 O O . MET A 1 295 ? 16.351 4.716 -21.957 1.00 92.56 295 MET A O 1
ATOM 2372 N N . VAL A 1 296 ? 16.798 6.923 -22.067 1.00 92.12 296 VAL A N 1
ATOM 2373 C CA . VAL A 1 296 ? 17.838 6.835 -23.113 1.00 92.12 296 VAL A CA 1
ATOM 2374 C C . VAL A 1 296 ? 19.034 6.001 -22.642 1.00 92.12 296 VAL A C 1
ATOM 2376 O O . VAL A 1 296 ? 19.594 5.228 -23.428 1.00 92.12 296 VAL A O 1
ATOM 2379 N N . GLY A 1 297 ? 19.387 6.078 -21.356 1.00 91.62 297 GLY A N 1
ATOM 2380 C CA . GLY A 1 297 ? 20.382 5.205 -20.727 1.00 91.62 297 GLY A CA 1
ATOM 2381 C C . GLY A 1 297 ? 20.064 3.712 -20.881 1.00 91.62 297 GLY A C 1
ATOM 2382 O O . GLY A 1 297 ? 20.971 2.899 -21.059 1.00 91.62 297 GLY A O 1
ATOM 2383 N N . HIS A 1 298 ? 18.781 3.350 -20.933 1.00 92.44 298 HIS A N 1
ATOM 2384 C CA . HIS A 1 298 ? 18.310 1.981 -21.164 1.00 92.44 298 HIS A CA 1
ATOM 2385 C C . HIS A 1 298 ? 17.983 1.664 -22.637 1.00 92.44 298 HIS A C 1
ATOM 2387 O O . HIS A 1 298 ? 17.391 0.620 -22.923 1.00 92.44 298 HIS A O 1
ATOM 2393 N N . SER A 1 299 ? 18.416 2.496 -23.593 1.00 92.31 299 SER A N 1
ATOM 2394 C CA . SER A 1 299 ? 18.087 2.368 -25.027 1.00 92.31 299 SER A CA 1
ATOM 2395 C C . SER A 1 299 ? 18.443 1.034 -25.686 1.00 92.31 299 SER A C 1
ATOM 2397 O O . SER A 1 299 ? 17.815 0.648 -26.670 1.00 92.31 299 SER A O 1
ATOM 2399 N N . LYS A 1 300 ? 19.404 0.277 -25.143 1.00 90.94 300 LYS A N 1
ATOM 2400 C CA . LYS A 1 300 ? 19.731 -1.080 -25.628 1.00 90.94 300 LYS A CA 1
ATOM 2401 C C . LYS A 1 300 ? 18.604 -2.091 -25.413 1.00 90.94 300 LYS A C 1
ATOM 2403 O O . LYS A 1 300 ? 18.566 -3.110 -26.093 1.00 90.94 300 LYS A O 1
ATOM 2408 N N . ARG A 1 301 ? 17.722 -1.831 -24.446 1.00 94.44 301 ARG A N 1
ATOM 2409 C CA . ARG A 1 301 ? 16.601 -2.705 -24.087 1.00 94.44 301 ARG A CA 1
ATOM 2410 C C . ARG A 1 301 ? 15.311 -2.322 -24.807 1.00 94.44 301 ARG A C 1
ATOM 2412 O O . ARG A 1 301 ? 14.337 -3.052 -24.689 1.00 94.44 301 ARG A O 1
ATOM 2419 N N . TRP A 1 302 ? 15.275 -1.190 -25.506 1.00 93.88 302 TRP A N 1
ATOM 2420 C CA . TRP A 1 302 ? 14.071 -0.702 -26.174 1.00 93.88 302 TRP A CA 1
ATOM 2421 C C . TRP A 1 302 ? 13.635 -1.660 -27.288 1.00 93.88 302 TRP A C 1
ATOM 2423 O O . TRP A 1 302 ? 14.447 -2.030 -28.139 1.00 93.88 302 TRP A O 1
ATOM 2433 N N . ARG A 1 303 ? 12.358 -2.053 -27.278 1.00 92.81 303 ARG A N 1
ATOM 2434 C CA . ARG A 1 303 ? 11.746 -2.925 -28.291 1.00 92.81 303 ARG A CA 1
ATOM 2435 C C . ARG A 1 303 ? 10.627 -2.208 -29.035 1.00 92.81 303 ARG A C 1
ATOM 2437 O O . ARG A 1 303 ? 10.705 -2.118 -30.257 1.00 92.81 303 ARG A O 1
ATOM 2444 N N . VAL A 1 304 ? 9.630 -1.684 -28.322 1.00 90.75 304 VAL A N 1
ATOM 2445 C CA . VAL A 1 304 ? 8.566 -0.854 -28.909 1.00 90.75 304 VAL A CA 1
ATOM 2446 C C . VAL A 1 304 ? 8.506 0.479 -28.182 1.00 90.75 304 VAL A C 1
ATOM 2448 O O . VAL A 1 304 ? 8.408 0.526 -26.961 1.00 90.75 304 VAL A O 1
ATOM 2451 N N . VAL A 1 305 ? 8.621 1.572 -28.926 1.00 90.38 305 VAL A N 1
ATOM 2452 C CA . VAL A 1 305 ? 8.766 2.902 -28.342 1.00 90.38 305 VAL A CA 1
ATOM 2453 C C . VAL A 1 305 ? 7.880 3.878 -29.088 1.00 90.38 305 VAL A C 1
ATOM 2455 O O . VAL A 1 305 ? 8.059 4.088 -30.288 1.00 90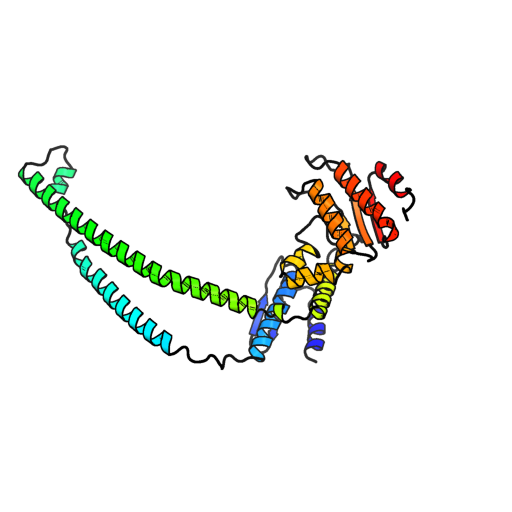.38 305 VAL A O 1
ATOM 2458 N N . GLU A 1 306 ? 6.958 4.490 -28.358 1.00 89.81 306 GLU A N 1
ATOM 2459 C CA . GLU A 1 306 ? 6.140 5.603 -28.827 1.00 89.81 306 GLU A CA 1
ATOM 2460 C C . GLU A 1 306 ? 6.490 6.827 -27.986 1.00 89.81 306 GLU A C 1
ATOM 2462 O O . GLU A 1 306 ? 6.575 6.747 -26.762 1.00 89.81 306 GLU A O 1
ATOM 2467 N N . MET A 1 307 ? 6.755 7.964 -28.625 1.00 88.25 307 MET A N 1
ATOM 2468 C CA . MET A 1 307 ? 7.131 9.172 -27.899 1.00 88.25 307 MET A CA 1
ATOM 2469 C C . MET A 1 307 ? 6.474 10.408 -28.497 1.00 88.25 307 MET A C 1
ATOM 2471 O O . MET A 1 307 ? 6.476 10.598 -29.713 1.00 88.25 307 MET A O 1
ATOM 2475 N N . THR A 1 308 ? 5.998 11.286 -27.625 1.00 86.25 308 THR A N 1
ATOM 2476 C CA . THR A 1 308 ? 5.697 12.685 -27.930 1.00 86.25 308 THR A CA 1
ATOM 2477 C C . THR A 1 308 ? 6.716 13.521 -27.172 1.00 86.25 308 THR A C 1
ATOM 2479 O O . THR A 1 308 ? 6.771 13.445 -25.948 1.00 86.25 308 THR A O 1
ATOM 2482 N N . LEU A 1 309 ? 7.571 14.246 -27.893 1.00 83.19 309 LEU A N 1
ATOM 2483 C CA . LEU A 1 309 ? 8.713 14.954 -27.314 1.00 83.19 309 LEU A CA 1
ATOM 2484 C C . LEU A 1 309 ? 8.708 16.423 -27.718 1.00 83.19 309 LEU A C 1
ATOM 2486 O O . LEU A 1 309 ? 8.488 16.749 -28.887 1.00 83.19 309 LEU A O 1
ATOM 2490 N N . ASN A 1 310 ? 9.117 17.282 -26.788 1.00 81.88 310 ASN A N 1
ATOM 2491 C CA . ASN A 1 310 ? 9.627 18.602 -27.122 1.00 81.88 310 ASN A CA 1
ATOM 2492 C C . ASN A 1 310 ? 10.835 18.471 -28.084 1.00 81.88 310 ASN A C 1
ATOM 2494 O O . ASN A 1 310 ? 11.755 17.687 -27.804 1.00 81.88 310 ASN A O 1
ATOM 2498 N N . PRO A 1 311 ? 10.885 19.239 -29.191 1.00 82.31 311 PRO A N 1
ATOM 2499 C CA . PRO A 1 311 ? 12.000 19.212 -30.140 1.00 82.31 311 PRO A CA 1
ATOM 2500 C C . PRO A 1 311 ? 13.395 19.382 -29.512 1.00 82.31 311 PRO A C 1
ATOM 2502 O O . PRO A 1 311 ? 14.375 18.874 -30.063 1.00 82.31 311 PRO A O 1
ATOM 2505 N N . SER A 1 312 ? 13.502 20.042 -28.353 1.00 82.56 312 SER A N 1
ATOM 2506 C CA . SER A 1 312 ? 14.756 20.232 -27.610 1.00 82.56 312 SER A CA 1
ATOM 2507 C C . SER A 1 312 ? 15.414 18.924 -27.140 1.00 82.56 312 SER A C 1
ATOM 2509 O O . SER A 1 312 ? 16.634 18.880 -26.952 1.00 82.56 312 SER A O 1
ATOM 2511 N N . LEU A 1 313 ? 14.642 17.842 -26.984 1.00 82.25 313 LEU A N 1
ATOM 2512 C CA . LEU A 1 313 ? 15.131 16.541 -26.515 1.00 82.25 313 LEU A CA 1
ATOM 2513 C C . LEU A 1 313 ? 15.637 15.631 -27.640 1.00 82.25 313 LEU A C 1
ATOM 2515 O O . LEU A 1 313 ? 16.414 14.709 -27.375 1.00 82.25 313 LEU A O 1
ATOM 2519 N N . LEU A 1 314 ? 15.273 15.910 -28.896 1.00 83.50 314 LEU A N 1
ATOM 2520 C CA . LEU A 1 314 ? 15.660 15.094 -30.054 1.00 83.50 314 LEU A CA 1
ATOM 2521 C C . LEU A 1 314 ? 17.180 14.870 -30.178 1.00 83.50 314 LEU A C 1
ATOM 2523 O O . LEU A 1 314 ? 17.580 13.729 -30.417 1.00 83.50 314 LEU A O 1
ATOM 2527 N N . PRO A 1 315 ? 18.063 15.870 -29.954 1.00 85.31 315 PRO A N 1
ATOM 2528 C CA . PRO A 1 315 ? 19.510 15.656 -30.038 1.00 85.31 315 PRO A CA 1
ATOM 2529 C C . PRO A 1 315 ? 20.049 14.620 -29.043 1.00 85.31 315 PRO A C 1
ATOM 2531 O O . PRO A 1 315 ? 21.116 14.047 -29.269 1.00 85.31 315 PRO A O 1
ATOM 2534 N N . ARG A 1 316 ? 19.338 14.360 -27.936 1.00 83.19 316 ARG A N 1
ATOM 2535 C CA . ARG A 1 316 ? 19.777 13.395 -26.917 1.00 83.19 316 ARG A CA 1
ATOM 2536 C C . ARG A 1 316 ? 19.599 11.943 -27.375 1.00 83.19 316 ARG A C 1
ATOM 2538 O O . ARG A 1 316 ? 20.346 11.089 -26.904 1.00 83.19 316 ARG A O 1
ATOM 2545 N N . LEU A 1 317 ? 18.704 11.674 -28.335 1.00 81.50 317 LEU A N 1
ATOM 2546 C CA . LEU A 1 317 ? 18.526 10.350 -28.954 1.00 81.50 317 LEU A CA 1
ATOM 2547 C C . LEU A 1 317 ? 19.741 9.920 -29.788 1.00 81.50 317 LEU A C 1
ATOM 2549 O O . LEU A 1 317 ? 20.018 8.731 -29.919 1.00 81.50 317 LEU A O 1
ATOM 2553 N N . SER A 1 318 ? 20.483 10.887 -30.329 1.00 73.81 318 SER A N 1
ATOM 2554 C CA . SER A 1 318 ? 21.661 10.653 -31.170 1.00 73.81 318 SER A CA 1
ATOM 2555 C C . SER A 1 318 ? 22.930 10.345 -30.370 1.00 73.81 318 SER A C 1
ATOM 2557 O O . SER A 1 318 ? 23.990 10.123 -30.959 1.00 73.81 318 SER A O 1
ATOM 2559 N N . ARG A 1 319 ? 22.866 10.357 -29.030 1.00 66.31 319 ARG A N 1
ATOM 2560 C CA . ARG A 1 319 ? 24.022 10.031 -28.189 1.00 66.31 319 ARG A CA 1
ATOM 2561 C C . ARG A 1 319 ? 24.385 8.549 -28.368 1.00 66.31 319 ARG A C 1
ATOM 2563 O O . ARG A 1 319 ? 23.498 7.697 -28.313 1.00 66.31 319 ARG A O 1
ATOM 2570 N N . PRO A 1 320 ? 25.672 8.216 -28.574 1.00 55.31 320 PRO A N 1
ATOM 2571 C CA . PRO A 1 320 ? 26.090 6.834 -28.765 1.00 55.31 320 PRO A CA 1
ATOM 2572 C C . PRO A 1 320 ? 25.738 5.995 -27.533 1.00 55.31 320 PRO A C 1
ATOM 2574 O O . PRO A 1 320 ? 25.944 6.421 -26.394 1.00 55.31 320 PRO A O 1
ATOM 2577 N N . ARG A 1 321 ? 25.199 4.795 -27.779 1.00 56.97 321 ARG A N 1
ATOM 2578 C CA . ARG A 1 321 ? 24.845 3.810 -26.750 1.00 56.97 321 ARG A CA 1
ATOM 2579 C C . ARG A 1 321 ? 26.112 3.482 -25.957 1.00 56.97 321 ARG A C 1
ATOM 2581 O O . ARG A 1 321 ? 27.009 2.861 -26.513 1.00 56.97 321 ARG A O 1
ATOM 2588 N N . LYS A 1 322 ? 26.219 3.924 -24.698 1.00 53.62 322 LYS A N 1
ATOM 2589 C CA . LYS A 1 322 ? 27.369 3.560 -23.855 1.00 53.62 322 LYS A CA 1
ATOM 2590 C C . LYS A 1 322 ? 27.362 2.050 -23.618 1.00 53.62 322 LYS A C 1
ATOM 2592 O O . LYS A 1 322 ? 26.306 1.479 -23.334 1.00 53.62 322 LYS A O 1
ATOM 2597 N N . ASP A 1 323 ? 28.520 1.430 -23.825 1.00 47.09 323 ASP A N 1
ATOM 2598 C CA . ASP A 1 323 ? 28.768 -0.005 -23.681 1.00 47.09 323 ASP A CA 1
ATOM 2599 C C . ASP A 1 323 ? 28.541 -0.510 -22.257 1.00 47.09 323 ASP A C 1
ATOM 2601 O O .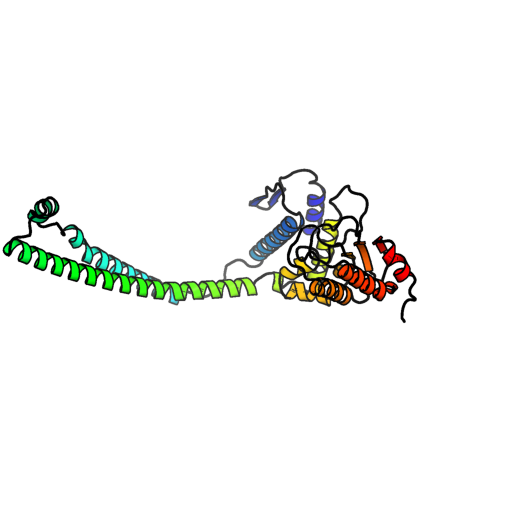 ASP A 1 323 ? 29.062 0.117 -21.312 1.00 47.09 323 ASP A O 1
#

Foldseek 3Di:
DVVVVVVVVVVPDPDDQWDWDDDDPDTDIDHDPDDDVLVVVVVVVQVVVVVVVCVVDPPPDDPDPPVVVVVVVVVVVVVVVVVVVVVVVCPCVVVDDDDPCVVVCVVDVDDDDPVRVVVVVVSVVVVVVVVVVVVVVVVVVVVVVVVVVVVVVVVVVVVVVVCVVPPVVVVQDLVNLLVVLVVSLVVQPPDDPDPDDQPAAALPPCCDFLNVQLVPDVSSNCSQQPPPLVSLQRYEHDDDPDDDDQALVNSLVSLVSSVVSNPLAAHAYEYEDDPPPPPDDDHDSVSSLSSVLVVLLVVVRYDHYHYDDDPVCVVVNVPDHDD

Organism: Armillaria gallica (NCBI:txid47427)

pLDDT: mean 71.56, std 21.2, range [27.78, 95.94]

Radius of gyration: 35.07 Å; chains: 1; bounding box: 72×68×91 Å

Secondary structure (DSSP, 8-state):
-HHHHHHHHHTT--S-SEEEEEETTEEEEEE-SS--HHHHHHHHHHHHHHHHHHHHS-S------HHHHHHHHHHHHHHHHHHHHHHHHTGGGGG----HHHHHHTTSSPPPPHHHHHHHHHHHHHHHHHHHHHHHHHHHHHHHHHHHHHHHHHHHHHHHHHHHHH-GGGGS-HHHHHHHHHHHHHGGGGS--S-----PEETT-TTSHHHHHTTS-HHHHHHHHHH-GGGGSEEEEE--TT-TT--HHHHHHHHHHHHHHTTTSPEEEEEEE-GGG--SSSS-HHHHHHHHHHHHHTGGGEEEEEEEE-GGGHHHHTS----

Sequence (323 aa):
MLYFLWAQAIMSSTTSSQFRFTTEGFELRIHSHQCDLTYCFLLSCLLLLRTTYHCLFPPSNYPSILSGAQNVTILAFVMQLTLKEILAKHDWISTFTHPPDVASLLRTNEGPSPLQSAGLKTSLERLTAALAELQSDLVLLHNVAASVEAPVSRLQSLEKDYETILSPMRRIPSEIAMEILRRARKGNEFGDTSERRLSGFDVFTIREGPWHLGQVCSSWRNVIETLCPELWATMAVEMPFSYQHLTADTAVEILSVTLERSRNHPLDFYFHYDEFFSEVEEMKPQTMEQCFDIMVGHSKRWRVVEMTLNPSLLPRLSRPRKD